Protein AF-A0A7C9RKJ3-F1 (afdb_monomer_lite)

Organism: NCBI:txid2712852

Radius of gyration: 19.79 Å; chains: 1; bounding box: 47×48×53 Å

InterPro domains:
  IPR002656 Acyltransferase 3 domain [PF01757] (6-193)

Foldseek 3Di:
DPPLLPLVVVLVVVLVVLLVVLVVDDPVCSLVSSLCVLVVLLVCCVVDPDPDPVSCSSNFPVSVLVSLVSVLVVCVVVVVADALVCLVVLLVVLVVLLVVLDDPCSPPSDCVCCVSPSSSVSSNVSSVSNNCVVCVPPPVVVLCVQLVVQLSVCLVVLLVVLVVVCVVVVVVPDPCSVVCSVVCSVVVSSVRSSVD

Sequence (196 aa):
MRSIAGWTLNFEMFFYAIFALSLLLSGRYRAILVFSVLTSLVMIGQVFSSSNPVMITYTSPLLLEFALGCLLGLIYQYQLLPRPSLGVTLCILGVVLLCVAGTDSAADLSFRRLLYWGAPSVLIVAGFVSLEPTARDNRLLSLLGAASYSIYLTHSLSLAALKSLVFALGLQNYQFVPSIFVVAGFVGSAVIGICA

Secondary structure (DSSP, 8-state):
---TTHHHHHHHHHHHHHHHHHTTS-GGGHHHHHHHHHHHHHHHHHHS----HHHHHHT-TTHHHHHHHHHHHHHHHTT-PPPHHHHHHHHHHHHHHHHHH-STTTT--SHHHIIIIIHHHHHHHHHHHHHHHHHTT-HHHHHHHHHHHHHHHHHHHHHHHHHHHHHHTTGGG-TTHHHHHHHHHHHHHHHHHHH-

pLDDT: mean 83.33, std 11.42, range [34.78, 95.88]

Structure (mmCIF, N/CA/C/O backbone):
data_AF-A0A7C9RKJ3-F1
#
_entry.id   AF-A0A7C9RKJ3-F1
#
loop_
_atom_site.group_PDB
_atom_site.id
_atom_site.type_symbol
_atom_site.label_atom_id
_atom_site.label_alt_id
_atom_site.label_comp_id
_atom_site.label_asym_id
_atom_site.label_entity_id
_atom_site.label_seq_id
_atom_site.pdbx_PDB_ins_code
_atom_site.Cartn_x
_atom_site.Cartn_y
_atom_site.Cartn_z
_atom_site.occupancy
_atom_site.B_iso_or_equiv
_atom_site.auth_seq_id
_atom_site.auth_comp_id
_atom_site.auth_asym_id
_atom_site.auth_atom_id
_atom_site.pdbx_PDB_model_num
ATOM 1 N N . MET A 1 1 ? 9.749 -13.695 -17.982 1.00 34.78 1 MET A N 1
ATOM 2 C CA . MET A 1 1 ? 9.830 -12.299 -17.498 1.00 34.78 1 MET A CA 1
ATOM 3 C C . MET A 1 1 ? 8.591 -12.015 -16.661 1.00 34.78 1 MET A C 1
ATOM 5 O O . MET A 1 1 ? 7.511 -11.930 -17.226 1.00 34.78 1 MET A O 1
ATOM 9 N N . ARG A 1 2 ? 8.709 -11.954 -15.328 1.00 40.84 2 ARG A N 1
ATOM 10 C CA . ARG A 1 2 ? 7.624 -11.434 -14.479 1.00 40.84 2 ARG A CA 1
ATOM 11 C C . ARG A 1 2 ? 7.582 -9.922 -14.714 1.00 40.84 2 ARG A C 1
ATOM 13 O O . ARG A 1 2 ? 8.567 -9.255 -14.412 1.00 40.84 2 ARG A O 1
ATOM 20 N N . SER A 1 3 ? 6.524 -9.386 -15.319 1.00 45.19 3 SER A N 1
ATOM 21 C CA . SER A 1 3 ? 6.344 -7.932 -15.356 1.00 45.19 3 SER A CA 1
ATOM 22 C C . SER A 1 3 ? 6.151 -7.463 -13.915 1.00 45.19 3 SER A C 1
ATOM 24 O O . SER A 1 3 ? 5.310 -8.001 -13.200 1.00 45.19 3 SER A O 1
ATOM 26 N N . ILE A 1 4 ? 6.962 -6.506 -13.464 1.00 52.00 4 ILE A N 1
ATOM 27 C CA . ILE A 1 4 ? 7.018 -6.063 -12.059 1.00 52.00 4 ILE A CA 1
ATOM 28 C C . ILE A 1 4 ? 5.642 -5.588 -11.553 1.00 52.00 4 ILE A C 1
ATOM 30 O O . ILE A 1 4 ? 5.346 -5.771 -10.380 1.00 52.00 4 ILE A O 1
ATOM 34 N N . ALA A 1 5 ? 4.782 -5.079 -12.443 1.00 52.59 5 ALA A N 1
ATOM 35 C CA . ALA A 1 5 ? 3.416 -4.655 -12.129 1.00 52.59 5 ALA A CA 1
ATOM 36 C C . ALA A 1 5 ? 2.353 -5.769 -12.245 1.00 52.59 5 ALA A C 1
ATOM 38 O O . ALA A 1 5 ? 1.356 -5.752 -11.530 1.00 52.59 5 ALA A O 1
ATOM 39 N N . GLY A 1 6 ? 2.539 -6.756 -13.132 1.00 61.12 6 GLY A N 1
ATOM 40 C CA . GLY A 1 6 ? 1.473 -7.714 -13.459 1.00 61.12 6 GLY A CA 1
ATOM 41 C C . GLY A 1 6 ? 1.172 -8.710 -12.341 1.00 61.12 6 GLY A C 1
ATOM 42 O O . GLY A 1 6 ? 0.046 -9.180 -12.210 1.00 61.12 6 GLY A O 1
ATOM 43 N N . TRP A 1 7 ? 2.169 -9.033 -11.516 1.00 61.81 7 TRP A N 1
ATOM 44 C CA . TRP A 1 7 ? 1.996 -10.020 -10.454 1.00 61.81 7 TRP A CA 1
ATOM 45 C C . TRP A 1 7 ? 1.302 -9.430 -9.215 1.00 61.81 7 TRP A C 1
ATOM 47 O O . TRP A 1 7 ? 0.412 -10.087 -8.688 1.00 61.81 7 TRP A O 1
ATOM 57 N N . THR A 1 8 ? 1.615 -8.194 -8.800 1.00 70.56 8 THR A N 1
ATOM 58 C CA . THR A 1 8 ? 0.898 -7.498 -7.709 1.00 70.56 8 THR A CA 1
ATOM 59 C C . THR A 1 8 ? -0.533 -7.139 -8.097 1.00 70.56 8 THR A C 1
ATOM 61 O O . THR A 1 8 ? -1.432 -7.268 -7.273 1.00 70.56 8 THR A O 1
ATOM 64 N N . LEU A 1 9 ? -0.769 -6.781 -9.364 1.00 79.75 9 LEU A N 1
ATOM 65 C CA . LEU A 1 9 ? -2.111 -6.479 -9.870 1.00 79.75 9 LEU A CA 1
ATOM 66 C C . LEU A 1 9 ? -3.065 -7.680 -9.739 1.00 79.75 9 LEU A C 1
ATOM 68 O O . LEU A 1 9 ? -4.237 -7.513 -9.419 1.00 79.75 9 LEU A O 1
ATOM 72 N N . ASN A 1 10 ? -2.571 -8.909 -9.927 1.00 86.88 10 ASN A N 1
ATOM 73 C CA . ASN A 1 10 ? -3.386 -10.111 -9.719 1.00 86.88 10 ASN A CA 1
ATOM 74 C C . ASN A 1 10 ? -3.841 -10.260 -8.260 1.00 86.88 10 ASN A C 1
ATOM 76 O O . ASN A 1 10 ? -4.973 -10.676 -8.014 1.00 86.88 10 ASN A O 1
ATOM 80 N N . PHE A 1 11 ? -2.977 -9.919 -7.299 1.00 87.62 11 PHE A N 1
ATOM 81 C CA . PHE A 1 11 ? -3.338 -9.914 -5.880 1.00 87.62 11 PHE A CA 1
ATOM 82 C C . PHE A 1 11 ? -4.384 -8.847 -5.569 1.00 87.62 11 PHE A C 1
ATOM 84 O O . PHE A 1 11 ? -5.338 -9.122 -4.846 1.00 87.62 11 PHE A O 1
ATOM 91 N N . GLU A 1 12 ? -4.231 -7.661 -6.151 1.00 87.75 12 GLU A N 1
ATOM 92 C CA . GLU A 1 12 ? -5.171 -6.553 -6.002 1.00 87.75 12 GLU A CA 1
ATOM 93 C C . GLU A 1 12 ? -6.560 -6.911 -6.557 1.00 87.75 12 GLU A C 1
ATOM 95 O O . GLU A 1 12 ? -7.560 -6.799 -5.848 1.00 87.75 12 GLU A O 1
ATOM 100 N N . MET A 1 13 ? -6.632 -7.460 -7.774 1.00 90.19 13 MET A N 1
ATOM 101 C CA . MET A 1 13 ? -7.892 -7.932 -8.361 1.00 90.19 13 MET A CA 1
ATOM 102 C C . MET A 1 13 ? -8.541 -9.050 -7.538 1.00 90.19 13 MET A C 1
ATOM 104 O O . MET A 1 13 ? -9.760 -9.077 -7.372 1.00 90.19 13 MET A O 1
ATOM 108 N N . PHE A 1 14 ? -7.741 -9.965 -6.990 1.00 92.38 14 PHE A N 1
ATOM 109 C CA . PHE A 1 14 ? -8.236 -11.030 -6.120 1.00 92.38 14 PHE A CA 1
ATOM 110 C C . PHE A 1 14 ? -8.793 -10.495 -4.800 1.00 92.38 14 PHE A C 1
ATOM 112 O O . PHE A 1 14 ? -9.892 -10.879 -4.393 1.00 92.38 14 PHE A O 1
ATOM 119 N N . PHE A 1 15 ? -8.078 -9.569 -4.161 1.00 92.94 15 PHE A N 1
ATOM 120 C CA . PHE A 1 15 ? -8.562 -8.853 -2.988 1.00 92.94 15 PHE A CA 1
ATOM 121 C C . PHE A 1 15 ? -9.898 -8.162 -3.280 1.00 92.94 15 PHE A C 1
ATOM 123 O O . PHE A 1 15 ? -10.858 -8.347 -2.530 1.00 92.94 15 PHE A O 1
ATOM 130 N N . TYR A 1 16 ? -9.993 -7.426 -4.391 1.00 92.00 16 TYR A N 1
ATOM 131 C CA . TYR A 1 16 ? -11.227 -6.748 -4.775 1.00 92.00 16 TYR A CA 1
ATOM 132 C C . TYR A 1 16 ? -12.367 -7.712 -5.076 1.00 92.00 16 TYR A C 1
ATOM 134 O O . TYR A 1 16 ? -13.500 -7.412 -4.714 1.00 92.00 16 TYR A O 1
ATOM 142 N N . ALA A 1 17 ? -12.101 -8.882 -5.657 1.00 94.06 17 ALA A N 1
ATOM 143 C CA . ALA A 1 17 ? -13.122 -9.907 -5.852 1.00 94.06 17 ALA A CA 1
ATOM 144 C C . ALA A 1 17 ? -13.689 -10.405 -4.510 1.00 94.06 17 ALA A C 1
ATOM 146 O O . ALA A 1 17 ? -14.907 -10.449 -4.332 1.00 94.06 17 ALA A O 1
ATOM 147 N N . ILE A 1 18 ? -12.826 -10.711 -3.533 1.00 93.94 18 ILE A N 1
ATOM 148 C CA . ILE A 1 18 ? -13.253 -11.114 -2.180 1.00 93.94 18 ILE A CA 1
ATOM 149 C C . ILE A 1 18 ? -14.022 -9.974 -1.500 1.00 93.94 18 ILE A C 1
ATOM 151 O O . ILE A 1 18 ? -15.088 -10.191 -0.917 1.00 93.94 18 ILE A O 1
ATOM 155 N N . PHE A 1 19 ? -13.506 -8.749 -1.587 1.00 92.88 19 PHE A N 1
ATOM 156 C CA . PHE A 1 19 ? -14.145 -7.577 -1.005 1.00 92.88 19 PHE A CA 1
ATOM 157 C C . PHE A 1 19 ? -15.517 -7.308 -1.638 1.00 92.88 19 PHE A C 1
ATOM 159 O O . PHE A 1 19 ? -16.481 -7.064 -0.914 1.00 92.88 19 PHE A O 1
ATOM 166 N N . ALA A 1 20 ? -15.646 -7.426 -2.960 1.00 92.81 20 ALA A N 1
ATOM 167 C CA . ALA A 1 20 ? -16.907 -7.270 -3.678 1.00 92.81 20 ALA A CA 1
ATOM 168 C C . ALA A 1 20 ? -17.941 -8.316 -3.245 1.00 92.81 20 ALA A C 1
ATOM 170 O O . ALA A 1 20 ? -19.086 -7.963 -2.970 1.00 92.81 20 ALA A O 1
ATOM 171 N N . LEU A 1 21 ? -17.539 -9.580 -3.085 1.00 93.06 21 LEU A N 1
ATOM 172 C CA . LEU A 1 21 ? -18.412 -10.621 -2.532 1.00 93.06 21 LEU A CA 1
ATOM 173 C C . LEU A 1 21 ? -18.867 -10.284 -1.106 1.00 93.06 21 LEU A C 1
ATOM 175 O O . LEU A 1 21 ? -20.024 -10.510 -0.754 1.00 93.06 21 LEU A O 1
ATOM 179 N N . SER A 1 22 ? -17.997 -9.672 -0.297 1.00 91.81 22 SER A N 1
ATOM 180 C CA . SER A 1 22 ? -18.362 -9.223 1.051 1.00 91.81 22 SER A CA 1
ATOM 181 C C . SER A 1 22 ? -19.430 -8.118 1.058 1.00 91.81 22 SER A C 1
ATOM 183 O O . SER A 1 22 ? -20.147 -7.974 2.049 1.00 91.81 22 SER A O 1
ATOM 185 N N . LEU A 1 23 ? -19.600 -7.360 -0.036 1.00 90.19 23 LEU A N 1
ATOM 186 C CA . LEU A 1 23 ? -20.625 -6.312 -0.129 1.00 90.19 23 LEU A CA 1
ATOM 187 C C . LEU A 1 23 ? -22.051 -6.871 -0.064 1.00 90.19 23 LEU A C 1
ATOM 189 O O . LEU A 1 23 ? -22.947 -6.158 0.394 1.00 90.19 23 LEU A O 1
ATOM 193 N N . LEU A 1 24 ? -22.244 -8.140 -0.438 1.00 91.44 24 LEU A N 1
ATOM 194 C CA . LEU A 1 24 ? -23.520 -8.857 -0.323 1.00 91.44 24 LEU A CA 1
ATOM 195 C C . LEU A 1 24 ? -23.940 -9.090 1.139 1.00 91.44 24 LEU A C 1
ATOM 197 O O . LEU A 1 24 ? -25.094 -9.406 1.415 1.00 91.44 24 LEU A O 1
ATOM 201 N N . LEU A 1 25 ? -23.009 -8.929 2.081 1.00 87.75 25 LEU A N 1
ATOM 202 C CA . LEU A 1 25 ? -23.218 -9.112 3.512 1.00 87.75 25 LEU A CA 1
ATOM 203 C C . LEU A 1 25 ? -23.329 -7.756 4.225 1.00 87.75 25 LEU A C 1
ATOM 205 O O . LEU A 1 25 ? -22.942 -6.698 3.710 1.00 87.75 25 LEU A O 1
ATOM 209 N N . SER A 1 26 ? -23.852 -7.781 5.453 1.00 82.62 26 SER A N 1
ATOM 210 C CA . SER A 1 26 ? -24.045 -6.577 6.267 1.00 82.62 26 SER A CA 1
ATOM 211 C C . SER A 1 26 ? -22.731 -5.818 6.494 1.00 82.62 26 SER A C 1
ATOM 213 O O . SER A 1 26 ? -21.725 -6.416 6.886 1.00 82.62 26 SER A O 1
ATOM 215 N N . GLY A 1 27 ? -22.769 -4.490 6.329 1.00 80.62 27 GLY A N 1
ATOM 216 C CA . GLY A 1 27 ? -21.597 -3.601 6.352 1.00 80.62 27 GLY A CA 1
ATOM 217 C C . GLY A 1 27 ? -20.663 -3.767 7.552 1.00 80.62 27 GLY A C 1
ATOM 218 O O . GLY A 1 27 ? -19.447 -3.728 7.390 1.00 80.62 27 GLY A O 1
ATOM 219 N N . ARG A 1 28 ? -21.224 -4.033 8.738 1.00 80.25 28 ARG A N 1
ATOM 220 C CA . ARG A 1 28 ? -20.490 -4.160 10.008 1.00 80.25 28 ARG A CA 1
ATOM 221 C C . ARG A 1 28 ? -19.442 -5.281 10.021 1.00 80.25 28 ARG A C 1
ATOM 223 O O . ARG A 1 28 ? -18.457 -5.162 10.736 1.00 80.25 28 ARG A O 1
ATOM 230 N N . TYR A 1 29 ? -19.644 -6.363 9.268 1.00 85.38 29 TYR A N 1
ATOM 231 C CA . TYR A 1 29 ? -18.742 -7.524 9.304 1.00 85.38 29 TYR A CA 1
ATOM 232 C C . TYR A 1 29 ? -17.826 -7.623 8.086 1.00 85.38 29 TYR A C 1
ATOM 234 O O . TYR A 1 29 ? -17.005 -8.531 8.030 1.00 85.38 29 TYR A O 1
ATOM 242 N N . ARG A 1 30 ? -17.934 -6.710 7.113 1.00 90.81 30 ARG A N 1
ATOM 243 C CA . ARG A 1 30 ? -17.227 -6.829 5.826 1.00 90.81 30 ARG A CA 1
ATOM 244 C C . ARG A 1 30 ? -15.716 -6.911 5.997 1.00 90.81 30 ARG A C 1
ATOM 246 O O . ARG A 1 30 ? -15.105 -7.874 5.551 1.00 90.81 30 ARG A O 1
ATOM 253 N N . ALA A 1 31 ? -15.127 -5.949 6.706 1.00 90.50 31 ALA A N 1
ATOM 254 C CA . ALA A 1 31 ? -13.683 -5.926 6.921 1.00 90.50 31 ALA A CA 1
ATOM 255 C C . ALA A 1 31 ? -13.194 -7.121 7.759 1.00 90.50 31 ALA A C 1
ATOM 257 O O . ALA A 1 31 ? -12.136 -7.665 7.460 1.00 90.50 31 ALA A O 1
ATOM 258 N N . ILE A 1 32 ? -13.986 -7.585 8.738 1.00 92.19 32 ILE A N 1
ATOM 259 C CA . ILE A 1 32 ? -13.669 -8.786 9.531 1.00 92.19 32 ILE A CA 1
ATOM 260 C C . ILE A 1 32 ? -13.663 -10.028 8.634 1.00 92.19 32 ILE A C 1
ATOM 262 O O . ILE A 1 32 ? -12.722 -10.809 8.678 1.00 92.19 32 ILE A O 1
ATOM 266 N N . LEU A 1 33 ? -14.679 -10.195 7.787 1.00 93.50 33 LEU A N 1
ATOM 267 C CA . LEU A 1 33 ? -14.784 -11.339 6.883 1.00 93.50 33 LEU A CA 1
ATOM 268 C C . LEU A 1 33 ? -13.633 -11.377 5.882 1.00 93.50 33 LEU A C 1
ATOM 270 O O . LEU A 1 33 ? -12.998 -12.417 5.730 1.00 93.50 33 LEU A O 1
ATOM 274 N N . VAL A 1 34 ? -13.334 -10.249 5.234 1.00 95.12 34 VAL A N 1
ATOM 275 C CA . VAL A 1 34 ? -12.223 -10.162 4.277 1.00 95.12 34 VAL A CA 1
ATOM 276 C C . VAL A 1 34 ? -10.898 -10.456 4.982 1.00 95.12 34 VAL A C 1
ATOM 278 O O . VAL A 1 34 ? -10.130 -11.287 4.505 1.00 95.12 34 VAL A O 1
ATOM 281 N N . PHE A 1 35 ? -10.665 -9.870 6.161 1.00 94.94 35 PHE A N 1
ATOM 282 C CA . PHE A 1 35 ? 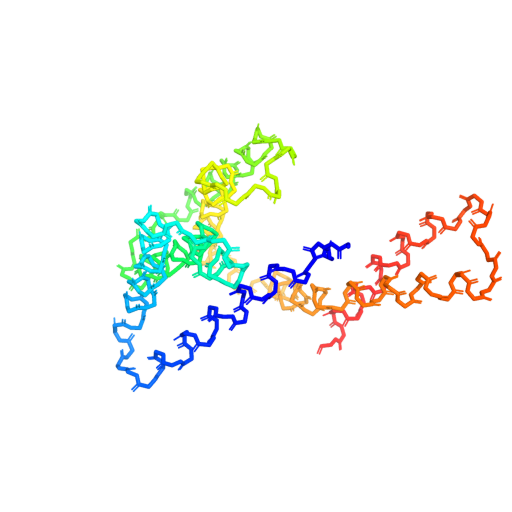-9.493 -10.162 6.988 1.00 94.94 35 PHE A CA 1
ATOM 283 C C . PHE A 1 35 ? -9.363 -11.658 7.309 1.00 94.94 35 PHE A C 1
ATOM 285 O O . PHE A 1 35 ? -8.294 -12.246 7.122 1.00 94.94 35 PHE A O 1
ATOM 292 N N . SER A 1 36 ? -10.449 -12.293 7.761 1.00 94.81 36 SER A N 1
ATOM 293 C CA . SER A 1 36 ? -10.472 -13.717 8.099 1.00 94.81 36 SER A CA 1
ATOM 294 C C . SER A 1 36 ? -10.215 -14.603 6.879 1.00 94.81 36 SER A C 1
ATOM 296 O O . SER A 1 36 ? -9.421 -15.539 6.968 1.00 94.81 36 SER A O 1
ATOM 298 N N . VAL A 1 37 ? -10.825 -14.302 5.729 1.00 95.75 37 VAL A N 1
ATOM 299 C CA . VAL A 1 37 ? -10.618 -15.057 4.482 1.00 95.75 37 VAL A CA 1
ATOM 300 C C . VAL A 1 37 ? -9.162 -14.962 4.029 1.00 95.75 37 VAL A C 1
ATOM 302 O O . VAL A 1 37 ? -8.524 -15.991 3.830 1.00 95.75 37 VAL A O 1
ATOM 305 N N . LEU A 1 38 ? -8.595 -13.759 3.941 1.00 95.88 38 LEU A N 1
ATOM 306 C CA . LEU A 1 38 ? -7.202 -13.581 3.518 1.00 95.88 38 LEU A CA 1
ATOM 307 C C . LEU A 1 38 ? -6.222 -14.278 4.468 1.00 95.88 38 LEU A C 1
ATOM 309 O O . LEU A 1 38 ? -5.332 -14.998 4.021 1.00 95.88 38 LEU A O 1
ATOM 313 N N . THR A 1 39 ? -6.415 -14.119 5.778 1.00 94.75 39 THR A N 1
ATOM 314 C CA . THR A 1 39 ? -5.544 -14.741 6.785 1.00 94.75 39 THR A CA 1
ATOM 315 C C . THR A 1 39 ? -5.648 -16.265 6.740 1.00 94.75 39 THR A C 1
ATOM 317 O O . THR A 1 39 ? -4.630 -16.953 6.778 1.00 94.75 39 THR A O 1
ATOM 320 N N . SER A 1 40 ? -6.859 -16.814 6.603 1.00 95.38 40 SER A N 1
ATOM 321 C CA . SER A 1 40 ? -7.060 -18.266 6.505 1.00 95.38 40 SER A CA 1
ATOM 322 C C . SER A 1 40 ? -6.412 -18.868 5.258 1.00 95.38 40 SER A C 1
ATOM 324 O O . SER A 1 40 ? -5.768 -19.907 5.375 1.00 95.38 40 SER A O 1
ATOM 326 N N . LEU A 1 41 ? -6.483 -18.203 4.100 1.00 94.25 41 LEU A N 1
ATOM 327 C CA . LEU A 1 41 ? -5.790 -18.644 2.883 1.00 94.25 41 LEU A CA 1
ATOM 328 C C . LEU A 1 41 ? -4.275 -18.740 3.092 1.00 94.25 41 LEU A C 1
ATOM 330 O O . LEU A 1 41 ? -3.656 -19.725 2.692 1.00 94.25 41 LEU A O 1
ATOM 334 N N . VAL A 1 42 ? -3.678 -17.757 3.769 1.00 93.44 42 VAL A N 1
ATOM 335 C CA . VAL A 1 42 ? -2.242 -17.777 4.081 1.00 93.44 42 VAL A CA 1
ATOM 336 C C . VAL A 1 42 ? -1.900 -18.917 5.035 1.00 93.44 42 VAL A C 1
ATOM 338 O O . VAL A 1 42 ? -0.935 -19.640 4.792 1.00 93.44 42 VAL A O 1
ATOM 341 N N . MET A 1 43 ? -2.707 -19.132 6.078 1.00 93.19 43 MET A N 1
ATOM 342 C CA . MET A 1 43 ? -2.506 -20.241 7.018 1.00 93.19 43 MET A CA 1
ATOM 343 C C . MET A 1 43 ? -2.626 -21.607 6.333 1.00 93.19 43 MET A C 1
ATOM 345 O O . MET A 1 43 ? -1.814 -22.491 6.596 1.00 93.19 43 MET A O 1
ATOM 349 N N . ILE A 1 44 ? -3.579 -21.771 5.410 1.00 93.00 44 ILE A N 1
ATOM 350 C CA . ILE A 1 44 ? -3.712 -22.982 4.587 1.00 93.00 44 ILE A CA 1
ATOM 351 C C . ILE A 1 44 ? -2.428 -23.216 3.783 1.00 93.00 44 ILE A C 1
ATOM 353 O O . ILE A 1 44 ? -1.915 -24.331 3.791 1.00 93.00 44 ILE A O 1
ATOM 357 N N . GLY A 1 45 ? -1.855 -22.179 3.168 1.00 89.75 45 GLY A N 1
ATOM 358 C CA . GLY A 1 45 ? -0.588 -22.294 2.435 1.00 89.75 45 GLY A CA 1
ATOM 359 C C . GLY A 1 45 ? 0.628 -22.654 3.291 1.00 89.75 45 GLY A C 1
ATOM 360 O O . GLY A 1 45 ? 1.605 -23.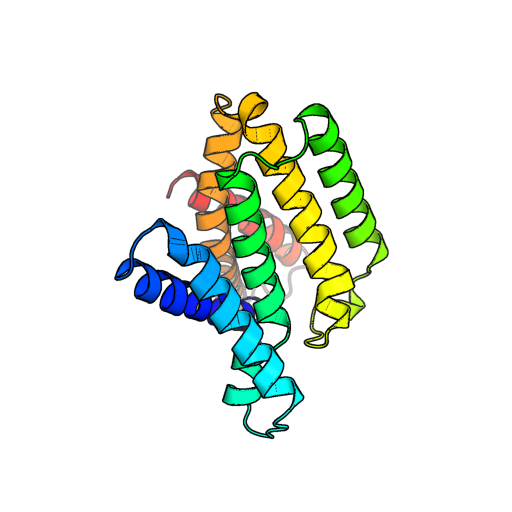171 2.758 1.00 89.75 45 GLY A O 1
ATOM 361 N N . GLN A 1 46 ? 0.589 -22.398 4.603 1.00 87.38 46 GLN A N 1
ATOM 362 C CA . GLN A 1 46 ? 1.650 -22.825 5.525 1.00 87.38 46 GLN A CA 1
ATOM 363 C C . GLN A 1 46 ? 1.543 -24.301 5.903 1.00 87.38 46 GLN A C 1
ATOM 365 O O . GLN A 1 46 ? 2.560 -24.956 6.114 1.00 87.38 46 GLN A O 1
ATOM 370 N N . VAL A 1 47 ? 0.319 -24.823 6.003 1.00 89.44 47 VAL A N 1
ATOM 371 C CA . VAL A 1 47 ? 0.070 -26.223 6.373 1.00 89.44 47 VAL A CA 1
ATOM 372 C C . VAL A 1 47 ? 0.181 -27.141 5.156 1.00 89.44 47 VAL A C 1
ATOM 374 O O . VAL A 1 47 ? 0.725 -28.239 5.253 1.00 89.44 47 VAL A O 1
ATOM 377 N N . PHE A 1 48 ? -0.309 -26.690 4.002 1.00 85.56 48 PHE A N 1
ATOM 378 C CA . PHE A 1 48 ? -0.332 -27.456 2.763 1.00 85.56 48 PHE A CA 1
ATOM 379 C C . PHE A 1 48 ? 0.716 -26.919 1.793 1.00 85.56 48 PHE A C 1
ATOM 381 O O . PHE A 1 48 ? 0.483 -25.951 1.068 1.00 85.56 48 PHE A O 1
ATOM 388 N N . SER A 1 49 ? 1.875 -27.576 1.749 1.00 78.44 49 SER A N 1
ATOM 389 C CA . SER A 1 49 ? 2.870 -27.303 0.718 1.00 78.44 49 SER A CA 1
ATOM 390 C C . SER A 1 49 ? 2.385 -27.857 -0.624 1.00 78.44 49 SER A C 1
ATOM 392 O O . SER A 1 49 ? 2.057 -29.034 -0.769 1.00 78.44 49 SER A O 1
ATOM 394 N N . SER A 1 50 ? 2.318 -26.988 -1.629 1.00 81.75 50 SER A N 1
ATOM 395 C CA . SER A 1 50 ? 1.909 -27.342 -2.985 1.00 81.75 50 SER A CA 1
ATOM 396 C C . SER A 1 50 ? 2.933 -26.831 -3.981 1.00 81.75 50 SER A C 1
ATOM 398 O O . SER A 1 50 ? 3.444 -25.722 -3.847 1.00 81.75 50 SER A O 1
ATOM 400 N N . SER A 1 51 ? 3.222 -27.634 -5.001 1.00 84.69 51 SER A N 1
ATOM 401 C CA . SER A 1 51 ? 4.050 -27.227 -6.139 1.00 84.69 51 SER A CA 1
ATOM 402 C C . SER A 1 51 ? 3.255 -26.450 -7.194 1.00 84.69 51 SER A C 1
ATOM 404 O O . SER A 1 51 ? 3.842 -25.937 -8.146 1.00 84.69 51 SER A O 1
ATOM 406 N N . ASN A 1 52 ? 1.926 -26.346 -7.046 1.00 87.06 52 ASN A N 1
ATOM 407 C CA . ASN A 1 52 ? 1.074 -25.648 -7.999 1.00 87.06 52 ASN A CA 1
ATOM 408 C C . ASN A 1 52 ? 1.266 -24.118 -7.884 1.00 87.06 52 ASN A C 1
ATOM 410 O O . ASN A 1 52 ? 0.950 -23.549 -6.833 1.00 87.06 52 ASN A O 1
ATOM 414 N N . PRO A 1 53 ? 1.693 -23.423 -8.959 1.00 83.44 53 PRO A N 1
ATOM 415 C CA . PRO A 1 53 ? 1.921 -21.976 -8.940 1.00 83.44 53 PRO A CA 1
ATOM 416 C C . PRO A 1 53 ? 0.699 -21.145 -8.530 1.00 83.44 53 PRO A C 1
ATOM 418 O O . PRO A 1 53 ? 0.849 -20.104 -7.890 1.00 83.44 53 PRO A O 1
ATOM 421 N N . VAL A 1 54 ? -0.510 -21.598 -8.878 1.00 86.00 54 VAL A N 1
ATOM 422 C CA . VAL A 1 54 ? -1.769 -20.918 -8.534 1.00 86.00 54 VAL A CA 1
ATOM 423 C C . VAL A 1 54 ? -1.977 -20.938 -7.025 1.00 86.00 54 VAL A C 1
ATOM 425 O O . VAL A 1 54 ? -2.254 -19.903 -6.425 1.00 86.00 54 VAL A O 1
ATOM 428 N N . MET A 1 55 ? -1.775 -22.102 -6.404 1.00 85.62 55 MET A N 1
ATOM 429 C CA . MET A 1 55 ? -1.923 -22.262 -4.961 1.00 85.62 55 MET A CA 1
ATOM 430 C C . MET A 1 55 ? -0.874 -21.428 -4.219 1.00 85.62 55 MET A C 1
ATOM 432 O O . MET A 1 55 ? -1.245 -20.635 -3.367 1.00 85.62 55 MET A O 1
ATOM 436 N N . ILE A 1 56 ? 0.398 -21.490 -4.638 1.00 85.50 56 ILE A N 1
ATOM 437 C CA . ILE A 1 56 ? 1.486 -20.666 -4.077 1.00 85.50 56 ILE A CA 1
ATOM 438 C C . ILE A 1 56 ? 1.150 -19.167 -4.131 1.00 85.50 56 ILE A C 1
ATOM 440 O O . ILE A 1 56 ? 1.433 -18.430 -3.187 1.00 85.50 56 ILE A O 1
ATOM 444 N N . THR A 1 57 ? 0.549 -18.707 -5.232 1.00 86.19 57 THR A N 1
ATOM 445 C CA . THR A 1 57 ? 0.184 -17.295 -5.401 1.00 86.19 57 THR A CA 1
ATOM 446 C C . THR A 1 57 ? -0.938 -16.911 -4.439 1.00 86.19 57 THR A C 1
ATOM 448 O O . THR A 1 57 ? -0.757 -16.012 -3.627 1.00 86.19 57 THR A O 1
ATOM 451 N N . TYR A 1 58 ? -2.070 -17.617 -4.454 1.00 89.50 58 TYR A N 1
ATOM 452 C CA . TYR A 1 58 ? -3.253 -17.253 -3.659 1.00 89.50 58 TYR A CA 1
ATOM 453 C C . TYR A 1 58 ? -3.198 -17.662 -2.181 1.00 89.50 58 TYR A C 1
ATOM 455 O O . TYR A 1 58 ? -4.141 -17.401 -1.440 1.00 89.50 58 TYR A O 1
ATOM 463 N N . THR A 1 59 ? -2.098 -18.257 -1.729 1.00 91.25 59 THR A N 1
ATOM 464 C CA . THR A 1 59 ? -1.800 -18.462 -0.305 1.00 91.25 59 THR A CA 1
ATOM 465 C C . THR A 1 59 ? -0.541 -17.713 0.136 1.00 91.25 59 THR A C 1
ATOM 467 O O . THR A 1 59 ? 0.035 -18.012 1.183 1.00 91.25 59 THR A O 1
ATOM 470 N N . SER A 1 60 ? -0.069 -16.758 -0.671 1.00 89.38 60 SER A N 1
ATOM 471 C CA . SER A 1 60 ? 1.140 -15.996 -0.374 1.00 89.38 60 SER A CA 1
ATOM 472 C C . SER A 1 60 ? 0.954 -15.083 0.849 1.00 89.38 60 SER A C 1
ATOM 474 O O . SER A 1 60 ? -0.066 -14.393 0.934 1.00 89.38 60 SER A O 1
ATOM 476 N N . PRO A 1 61 ? 1.966 -14.970 1.736 1.00 89.75 61 PRO A N 1
ATOM 477 C CA . PRO A 1 61 ? 2.020 -13.984 2.819 1.00 89.75 61 PRO A CA 1
ATOM 478 C C . PRO A 1 61 ? 1.743 -12.533 2.406 1.00 89.75 61 PRO A C 1
ATOM 480 O O . PRO A 1 61 ? 1.360 -11.736 3.256 1.00 89.75 61 PRO A O 1
ATOM 483 N N . LEU A 1 62 ? 1.872 -12.187 1.121 1.00 89.38 62 L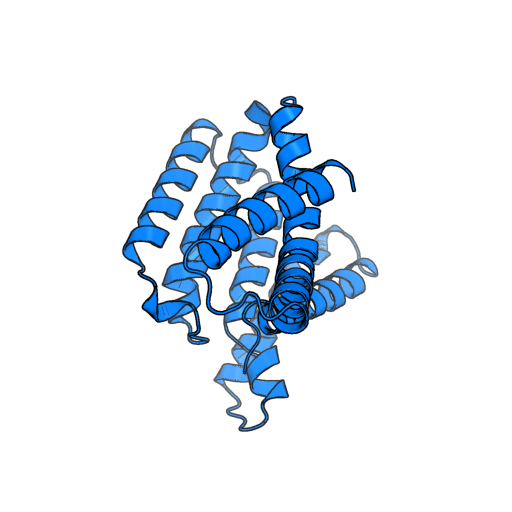EU A N 1
ATOM 484 C CA . LEU A 1 62 ? 1.499 -10.871 0.595 1.00 89.38 62 LEU A CA 1
ATOM 485 C C . LEU A 1 62 ? 0.020 -10.534 0.865 1.00 89.38 62 LEU A C 1
ATOM 487 O O . LEU A 1 62 ? -0.309 -9.384 1.139 1.00 89.38 62 LEU A O 1
ATOM 491 N N . LEU A 1 63 ? -0.873 -11.531 0.897 1.00 92.56 63 LEU A N 1
ATOM 492 C CA . LEU A 1 63 ? -2.281 -11.330 1.265 1.00 92.56 63 LEU A CA 1
ATOM 493 C C . LEU A 1 63 ? -2.458 -10.752 2.680 1.00 92.56 63 LEU A C 1
ATOM 495 O O . LEU A 1 63 ? -3.467 -10.099 2.949 1.00 92.56 63 LEU A O 1
ATOM 499 N N . LEU A 1 64 ? -1.484 -10.947 3.577 1.00 93.06 64 LEU A N 1
ATOM 500 C CA . LEU A 1 64 ? -1.519 -10.354 4.913 1.00 93.06 64 LEU A CA 1
ATOM 501 C C . LEU A 1 64 ? -1.335 -8.835 4.881 1.00 93.06 64 LEU A C 1
ATOM 503 O O . LEU A 1 64 ? -1.857 -8.167 5.764 1.00 93.06 64 LEU A O 1
ATOM 507 N N . GLU A 1 65 ? -0.667 -8.267 3.874 1.00 92.94 65 GLU A N 1
ATOM 508 C CA . GLU A 1 65 ? -0.568 -6.808 3.718 1.00 92.94 65 GLU A CA 1
ATOM 509 C C . GLU A 1 65 ? -1.962 -6.199 3.480 1.00 92.94 65 GLU A C 1
ATOM 511 O O . GLU A 1 65 ? -2.349 -5.233 4.139 1.00 92.94 65 GLU A O 1
ATOM 516 N N . PHE A 1 66 ? -2.775 -6.837 2.629 1.00 93.69 66 PHE A N 1
ATOM 517 C CA . PHE A 1 66 ? -4.178 -6.462 2.422 1.00 93.69 66 PHE A CA 1
ATOM 518 C C . PHE A 1 66 ? -5.025 -6.679 3.681 1.00 93.69 66 PHE A C 1
ATOM 520 O O . PHE A 1 66 ? -5.847 -5.829 4.030 1.00 93.69 66 PHE A O 1
ATOM 527 N N . ALA A 1 67 ? -4.803 -7.785 4.399 1.00 94.94 67 ALA A N 1
ATOM 528 C CA . ALA A 1 67 ? -5.480 -8.044 5.666 1.00 94.94 67 ALA A CA 1
ATOM 529 C C . ALA A 1 67 ? -5.161 -6.948 6.702 1.00 94.94 67 ALA A C 1
ATOM 531 O O . ALA A 1 67 ? -6.070 -6.415 7.336 1.00 94.94 67 ALA A O 1
ATOM 532 N N . LEU A 1 68 ? -3.899 -6.528 6.829 1.00 94.81 68 LEU A N 1
ATOM 533 C CA . LEU A 1 68 ? -3.516 -5.412 7.698 1.00 94.81 68 LEU A CA 1
ATOM 534 C C . LEU A 1 68 ? -4.194 -4.097 7.281 1.00 94.81 68 LEU A C 1
ATOM 536 O O . LEU A 1 68 ? -4.607 -3.330 8.150 1.00 94.81 68 LEU A O 1
ATOM 540 N N . GLY A 1 69 ? -4.395 -3.865 5.982 1.00 94.12 69 GLY A N 1
ATOM 541 C CA . GLY A 1 69 ? -5.217 -2.758 5.482 1.00 94.12 69 GLY A CA 1
ATOM 542 C C . GLY A 1 69 ? -6.674 -2.828 5.962 1.00 94.12 69 GLY A C 1
ATOM 543 O O . GLY A 1 69 ? -7.215 -1.833 6.448 1.00 94.12 69 GLY A O 1
ATOM 544 N N . CYS A 1 70 ? -7.307 -4.006 5.914 1.00 94.19 70 CYS A N 1
ATOM 545 C CA . CYS A 1 70 ? -8.651 -4.208 6.473 1.00 94.19 70 CYS A CA 1
ATOM 546 C C . CYS A 1 70 ? -8.694 -3.971 7.988 1.00 94.19 70 CYS A C 1
ATOM 548 O O . CYS A 1 70 ? -9.635 -3.348 8.484 1.00 94.19 70 CYS A O 1
ATOM 550 N N . LEU A 1 71 ? -7.678 -4.438 8.719 1.00 94.19 71 LEU A N 1
ATOM 551 C CA . LEU A 1 71 ? -7.546 -4.203 10.156 1.00 94.19 71 LEU A CA 1
ATOM 552 C C . LEU A 1 71 ? -7.438 -2.704 10.460 1.00 94.19 71 LEU A C 1
ATOM 554 O O . LEU A 1 71 ? -8.123 -2.211 11.352 1.00 94.19 71 LEU A O 1
ATOM 558 N N . LEU A 1 72 ? -6.638 -1.966 9.691 1.00 94.38 72 LEU A N 1
ATOM 559 C CA . LEU A 1 72 ? -6.521 -0.517 9.830 1.00 94.38 72 LEU A CA 1
ATOM 560 C C . LEU A 1 72 ? -7.855 0.193 9.550 1.00 94.38 72 LEU A C 1
ATOM 562 O O . LEU A 1 72 ? -8.222 1.114 10.277 1.00 94.38 72 LEU A O 1
ATOM 566 N N . GLY A 1 73 ? -8.620 -0.276 8.561 1.00 92.06 73 GLY A N 1
ATOM 567 C CA . GLY A 1 73 ? -9.976 0.211 8.292 1.00 92.06 73 GLY A CA 1
ATOM 568 C C . GLY A 1 73 ? -10.942 -0.009 9.463 1.00 92.06 73 GLY A C 1
ATOM 569 O O . GLY A 1 73 ? -11.735 0.877 9.780 1.00 92.06 73 GLY A O 1
ATOM 570 N N . LEU A 1 74 ? -10.844 -1.147 10.160 1.00 91.81 74 LEU A N 1
ATOM 571 C CA . LEU A 1 74 ? -11.601 -1.388 11.395 1.00 91.81 74 LEU A CA 1
ATOM 572 C C . LEU A 1 74 ? -11.175 -0.421 12.506 1.00 91.81 74 LEU A C 1
ATOM 574 O O . LEU A 1 74 ? -12.029 0.199 13.134 1.00 91.81 74 LEU A O 1
ATOM 578 N N . ILE A 1 75 ? -9.867 -0.245 12.722 1.00 93.44 75 ILE A N 1
ATOM 579 C CA . ILE A 1 75 ? -9.324 0.700 13.715 1.00 93.44 75 ILE A CA 1
ATOM 580 C C . ILE A 1 75 ? -9.840 2.122 13.445 1.00 93.44 75 ILE A C 1
ATOM 582 O O . ILE A 1 75 ? -10.261 2.806 14.379 1.00 93.44 75 ILE A O 1
ATOM 586 N N . TYR A 1 76 ? -9.871 2.545 12.177 1.00 91.62 76 TYR A N 1
ATOM 587 C CA . TYR A 1 76 ? -10.452 3.823 11.762 1.00 91.62 76 TYR A CA 1
ATOM 588 C C . TYR A 1 76 ? -11.944 3.919 12.094 1.00 91.62 76 TYR A C 1
ATOM 590 O O . TYR A 1 76 ? -12.376 4.893 12.707 1.00 91.62 76 TYR A O 1
ATOM 598 N N . GLN A 1 77 ? -12.732 2.896 11.749 1.00 90.00 77 GLN A N 1
ATOM 599 C CA . GLN A 1 77 ? -14.177 2.878 11.994 1.00 90.00 77 GLN A CA 1
ATOM 600 C C . GLN A 1 77 ? -14.525 2.997 13.485 1.00 90.00 77 GLN A C 1
ATOM 602 O O . GLN A 1 77 ? -15.500 3.660 13.839 1.00 90.00 77 GLN A O 1
ATOM 607 N N . TYR A 1 78 ? -13.724 2.382 14.356 1.00 90.56 78 TYR A N 1
ATOM 608 C CA . TYR A 1 78 ? -13.881 2.474 15.809 1.00 90.56 78 TYR A CA 1
ATOM 609 C C . TYR A 1 78 ? -13.245 3.732 16.423 1.00 90.56 78 TYR A C 1
ATOM 611 O O . TYR A 1 78 ? -13.245 3.865 17.643 1.00 90.56 78 TYR A O 1
ATOM 619 N N . GLN A 1 79 ? -12.718 4.654 15.607 1.00 89.19 79 GLN A N 1
ATOM 620 C CA . GLN A 1 79 ? -12.027 5.874 16.049 1.00 89.19 79 GLN A CA 1
ATOM 621 C C . GLN A 1 79 ? -10.849 5.595 16.998 1.00 89.19 79 GLN A C 1
ATOM 623 O O . GLN A 1 79 ? -10.529 6.391 17.877 1.00 89.19 79 GLN A O 1
ATOM 628 N N . LEU A 1 80 ? -10.183 4.455 16.807 1.00 91.81 80 LEU A N 1
ATOM 629 C CA . LEU A 1 80 ? -9.046 4.007 17.614 1.00 91.81 80 LEU A CA 1
ATOM 630 C C . LEU A 1 80 ? -7.699 4.438 17.020 1.00 91.81 80 LEU A C 1
ATOM 632 O O . LEU A 1 80 ? -6.650 3.961 17.455 1.00 91.81 80 LEU A O 1
ATOM 636 N N . LEU A 1 81 ? -7.709 5.309 16.007 1.00 91.00 81 LEU A N 1
ATOM 637 C CA . LEU A 1 81 ? -6.474 5.808 15.422 1.00 91.00 81 LEU A CA 1
ATOM 638 C C . LEU A 1 81 ? -5.720 6.750 16.371 1.00 91.00 81 LEU A C 1
ATOM 640 O O . LEU A 1 81 ? -6.328 7.447 17.190 1.00 91.00 81 LEU A O 1
ATOM 644 N N . PRO A 1 82 ? -4.384 6.810 16.240 1.00 88.62 82 PRO A N 1
ATOM 645 C CA . PRO A 1 82 ? -3.558 7.775 16.947 1.00 88.62 82 PRO A CA 1
ATOM 646 C C . PRO A 1 82 ? -3.989 9.221 16.682 1.00 88.62 82 PRO A C 1
ATOM 648 O O . PRO A 1 82 ? -4.577 9.556 15.655 1.00 88.62 82 PRO A O 1
ATOM 651 N N . ARG A 1 83 ? -3.641 10.112 17.616 1.00 89.81 83 ARG A N 1
ATOM 652 C CA . ARG A 1 83 ? -3.878 11.552 17.449 1.00 89.81 83 ARG A CA 1
ATOM 653 C C . ARG A 1 83 ? -3.162 12.072 16.192 1.00 89.81 83 ARG A C 1
ATOM 655 O O . ARG A 1 83 ? -2.047 11.617 15.925 1.00 89.81 83 ARG A O 1
ATOM 662 N N . PRO A 1 84 ? -3.700 13.100 15.506 1.00 88.38 84 PRO A N 1
ATOM 663 C CA . PRO A 1 84 ? -3.064 13.678 14.318 1.00 88.38 84 PRO A CA 1
ATOM 664 C C . PRO A 1 84 ? -1.607 14.107 14.541 1.00 88.38 84 PRO A C 1
ATOM 666 O O . PRO A 1 84 ? -0.778 13.973 13.647 1.00 88.38 84 PRO A O 1
ATOM 669 N N . SER A 1 85 ? -1.259 14.546 15.757 1.00 88.12 85 SER A N 1
ATOM 670 C CA . SER A 1 85 ? 0.115 14.910 16.127 1.00 88.12 85 SER A CA 1
ATOM 671 C C . SER A 1 85 ? 1.123 13.764 15.989 1.00 88.12 85 SER A C 1
ATOM 673 O O . SER A 1 85 ? 2.289 14.015 15.700 1.00 88.12 85 SER A O 1
ATOM 675 N N . LEU A 1 86 ? 0.687 12.514 16.164 1.00 93.12 86 LEU A N 1
ATOM 676 C CA . LEU A 1 86 ? 1.522 11.328 15.977 1.00 93.12 86 LEU A CA 1
ATOM 677 C C . LEU A 1 86 ? 1.555 10.861 14.519 1.00 93.12 86 LEU A C 1
ATOM 679 O O . LEU A 1 86 ? 2.433 10.083 14.160 1.00 93.12 86 LEU A O 1
ATOM 683 N N . GLY A 1 87 ? 0.646 11.339 13.665 1.00 92.69 87 GLY A N 1
ATOM 684 C CA . GLY A 1 87 ? 0.552 10.894 12.276 1.00 92.69 87 GLY A CA 1
ATOM 685 C C . GLY A 1 87 ? 1.829 11.167 11.478 1.00 92.69 87 GLY A C 1
ATOM 686 O O . GLY A 1 87 ? 2.322 10.280 10.786 1.00 92.69 87 GLY A O 1
ATOM 687 N N . VAL A 1 88 ? 2.441 12.345 11.661 1.00 93.62 88 VAL A N 1
ATOM 688 C CA . VAL A 1 88 ? 3.737 12.676 11.035 1.00 93.62 88 VAL A CA 1
ATOM 689 C C . VAL A 1 88 ? 4.839 11.740 11.531 1.00 93.62 88 VAL A C 1
ATOM 691 O O . VAL A 1 88 ? 5.633 11.250 10.731 1.00 93.62 88 VAL A O 1
ATOM 694 N N . THR A 1 89 ? 4.871 11.444 12.833 1.00 95.00 89 THR A N 1
ATOM 695 C CA . THR A 1 89 ? 5.844 10.513 13.418 1.00 95.00 89 THR A CA 1
ATOM 696 C C . THR A 1 89 ? 5.701 9.111 12.833 1.00 95.00 89 THR A C 1
ATOM 698 O O . THR A 1 89 ? 6.711 8.496 12.505 1.00 95.00 89 THR A O 1
ATOM 701 N N . LEU A 1 90 ? 4.471 8.620 12.648 1.00 95.56 90 LEU A N 1
ATOM 702 C CA . LEU A 1 90 ? 4.208 7.319 12.026 1.00 95.56 90 LEU A CA 1
ATOM 703 C C . LEU A 1 90 ? 4.670 7.283 10.566 1.00 95.56 90 LEU A C 1
ATOM 705 O O . LEU A 1 90 ? 5.330 6.324 10.168 1.00 95.56 90 LEU A O 1
ATOM 709 N N . CYS A 1 91 ? 4.397 8.341 9.795 1.00 94.56 91 CYS A N 1
ATOM 710 C CA . CYS A 1 91 ? 4.880 8.458 8.420 1.00 94.56 91 CYS A CA 1
ATOM 711 C C . CYS A 1 91 ? 6.411 8.447 8.355 1.00 94.56 91 CYS A C 1
ATOM 713 O O . CYS A 1 91 ? 6.982 7.666 7.597 1.00 94.56 91 CYS A O 1
ATOM 715 N N . ILE A 1 92 ? 7.083 9.271 9.167 1.00 95.12 92 ILE A N 1
ATOM 716 C CA . ILE A 1 92 ? 8.552 9.333 9.207 1.00 95.12 92 ILE A CA 1
ATOM 717 C C . ILE A 1 92 ? 9.127 7.975 9.603 1.00 95.12 92 ILE A C 1
ATOM 719 O O . ILE A 1 92 ? 10.032 7.481 8.937 1.00 95.12 92 ILE A O 1
ATOM 723 N N . LEU A 1 93 ? 8.587 7.350 10.650 1.00 95.75 93 LEU A N 1
ATOM 724 C CA . LEU A 1 93 ? 9.048 6.046 11.114 1.00 95.75 93 LEU A CA 1
ATOM 725 C C . LEU A 1 93 ? 8.894 4.978 10.027 1.00 95.75 93 LEU A C 1
ATOM 727 O O . LEU A 1 93 ? 9.832 4.228 9.777 1.00 95.75 93 LEU A O 1
ATOM 731 N N . GLY A 1 94 ? 7.745 4.928 9.353 1.00 93.75 94 GLY A N 1
ATOM 732 C CA . GLY A 1 94 ? 7.524 3.988 8.260 1.00 93.75 94 GLY A CA 1
ATOM 733 C C . GLY A 1 94 ? 8.478 4.221 7.084 1.00 93.75 94 GLY A C 1
ATOM 734 O O . GLY A 1 94 ? 9.061 3.266 6.579 1.00 93.75 94 GLY A O 1
ATOM 735 N N . VAL A 1 95 ? 8.733 5.475 6.697 1.00 93.38 95 VAL A N 1
ATOM 736 C CA . VAL A 1 95 ? 9.718 5.797 5.647 1.00 93.38 95 VAL A CA 1
ATOM 737 C C . VAL A 1 95 ? 11.128 5.374 6.061 1.00 93.38 95 VAL A C 1
ATOM 739 O O . VAL A 1 95 ? 11.830 4.745 5.275 1.00 93.38 95 VAL A O 1
ATOM 742 N N . VAL A 1 96 ? 11.536 5.657 7.300 1.00 93.00 96 VAL A N 1
ATOM 743 C CA . VAL A 1 96 ? 12.844 5.236 7.826 1.00 93.00 96 VAL A CA 1
ATOM 744 C C . VAL A 1 96 ? 12.975 3.714 7.793 1.00 93.00 96 VAL A C 1
ATOM 746 O O . VAL A 1 96 ? 13.992 3.204 7.329 1.00 93.00 96 VAL A O 1
ATOM 749 N N . LEU A 1 97 ? 11.947 2.979 8.222 1.00 91.25 97 LEU A N 1
ATOM 750 C CA . LEU A 1 97 ? 11.956 1.517 8.188 1.00 91.25 97 LEU A CA 1
ATOM 751 C C . LEU A 1 97 ? 12.040 0.966 6.758 1.00 91.25 97 LEU A C 1
ATOM 753 O O . LEU A 1 97 ? 12.782 0.013 6.538 1.00 91.25 97 LEU A O 1
ATOM 757 N N . LEU A 1 98 ? 11.357 1.582 5.784 1.00 89.12 98 LEU A N 1
ATOM 758 C CA . LE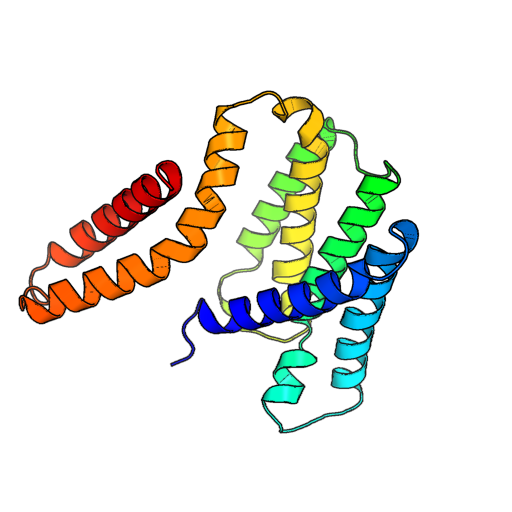U A 1 98 ? 11.495 1.215 4.367 1.00 89.12 98 LEU A CA 1
ATOM 759 C C . LEU A 1 98 ? 12.915 1.460 3.846 1.00 89.12 98 LEU A C 1
ATOM 761 O O . LEU A 1 98 ? 13.467 0.610 3.153 1.00 89.12 98 LEU A O 1
ATOM 765 N N . CYS A 1 99 ? 13.530 2.591 4.197 1.00 87.19 99 CYS A N 1
ATOM 766 C CA . CYS A 1 99 ? 14.903 2.894 3.795 1.00 87.19 99 CYS A CA 1
ATOM 767 C C . CYS A 1 99 ? 15.910 1.894 4.385 1.00 87.19 99 CYS A C 1
ATOM 769 O O . CYS A 1 99 ? 16.862 1.510 3.710 1.00 87.19 99 CYS A O 1
ATOM 771 N N . VAL A 1 100 ? 15.695 1.456 5.630 1.00 86.12 100 VAL A N 1
ATOM 772 C CA . VAL A 1 100 ? 16.558 0.478 6.315 1.00 86.12 100 VAL A CA 1
ATOM 773 C C . VAL A 1 100 ? 16.347 -0.945 5.788 1.00 86.12 100 VAL A C 1
ATOM 775 O O . VAL A 1 100 ? 17.295 -1.726 5.760 1.00 86.12 100 VAL A O 1
ATOM 778 N N . ALA A 1 101 ? 15.135 -1.292 5.348 1.00 81.75 101 ALA A N 1
ATOM 779 C CA . ALA A 1 101 ? 14.803 -2.622 4.835 1.00 81.75 101 ALA A CA 1
ATOM 780 C C . ALA A 1 101 ? 15.589 -3.029 3.569 1.00 81.75 101 ALA A C 1
ATOM 782 O O . ALA A 1 101 ? 15.748 -4.223 3.309 1.00 81.75 101 ALA A O 1
ATOM 783 N N . GLY A 1 102 ? 16.101 -2.059 2.801 1.00 68.50 102 GLY A N 1
ATOM 784 C CA . GLY A 1 102 ? 16.881 -2.296 1.582 1.00 68.50 102 GLY A CA 1
ATOM 785 C C . GLY A 1 102 ? 16.066 -2.854 0.402 1.00 68.50 102 GLY A C 1
ATOM 786 O O . GLY A 1 102 ? 14.877 -3.155 0.506 1.00 68.50 102 GLY A O 1
ATOM 787 N N . THR A 1 103 ? 16.706 -2.987 -0.765 1.00 65.56 103 THR A N 1
ATOM 788 C CA . THR A 1 103 ? 16.043 -3.387 -2.027 1.00 65.56 103 THR A CA 1
ATOM 789 C C . THR A 1 103 ? 15.944 -4.897 -2.244 1.00 65.56 103 THR A C 1
ATOM 791 O O . THR A 1 103 ? 15.138 -5.344 -3.061 1.00 65.56 103 THR A O 1
ATOM 794 N N . ASP A 1 104 ? 16.716 -5.697 -1.507 1.00 59.19 104 ASP A N 1
ATOM 795 C CA . ASP A 1 104 ? 16.885 -7.133 -1.783 1.00 59.19 104 ASP A CA 1
ATOM 796 C C . ASP A 1 104 ? 15.642 -7.984 -1.465 1.00 59.19 104 ASP A C 1
ATOM 798 O O . ASP A 1 104 ? 15.524 -9.119 -1.923 1.00 59.19 104 ASP A O 1
ATOM 802 N N . SER A 1 105 ? 14.667 -7.427 -0.739 1.00 57.69 105 SER A N 1
ATOM 803 C CA . SER A 1 105 ? 13.470 -8.151 -0.280 1.00 57.69 105 SER A CA 1
ATOM 804 C C . SER A 1 105 ? 12.206 -7.895 -1.119 1.00 57.69 105 SER A C 1
ATOM 806 O O . SER A 1 105 ? 11.152 -8.454 -0.821 1.00 57.69 105 SER A O 1
ATOM 808 N N . ALA A 1 106 ? 12.264 -7.065 -2.168 1.00 59.69 106 ALA A N 1
ATOM 809 C CA . ALA A 1 106 ? 11.063 -6.619 -2.894 1.00 59.69 106 ALA A CA 1
ATOM 810 C C . ALA A 1 106 ? 10.334 -7.739 -3.669 1.00 59.69 106 ALA A C 1
ATOM 812 O O . ALA A 1 106 ? 9.123 -7.654 -3.891 1.00 59.69 106 ALA A O 1
ATOM 813 N N . ALA A 1 107 ? 11.051 -8.794 -4.070 1.00 60.47 107 ALA A N 1
ATOM 814 C CA . ALA A 1 107 ? 10.499 -9.957 -4.775 1.00 60.47 107 ALA A CA 1
ATOM 815 C C . ALA A 1 107 ? 10.312 -11.191 -3.872 1.00 60.47 107 ALA A C 1
ATOM 817 O O . ALA A 1 107 ? 9.872 -12.237 -4.355 1.00 60.47 107 ALA A O 1
ATOM 818 N N . ASP A 1 108 ? 10.651 -11.083 -2.585 1.00 70.44 108 ASP A N 1
ATOM 819 C CA . ASP A 1 108 ? 10.467 -12.165 -1.627 1.00 70.44 108 ASP A CA 1
ATOM 820 C C . ASP A 1 108 ? 8.976 -12.299 -1.282 1.00 70.44 108 ASP A C 1
ATOM 822 O O . ASP A 1 108 ? 8.294 -11.305 -1.027 1.00 70.44 108 ASP A O 1
ATOM 826 N N . LEU A 1 109 ? 8.467 -13.532 -1.314 1.00 67.31 109 LEU A N 1
ATOM 827 C CA . LEU A 1 109 ? 7.103 -13.894 -0.913 1.00 67.31 109 LEU A CA 1
ATOM 828 C C . LEU A 1 109 ? 7.081 -14.522 0.489 1.00 67.31 109 LEU A C 1
ATOM 830 O O . LEU A 1 109 ? 6.057 -15.057 0.902 1.00 67.31 109 LEU A O 1
ATOM 834 N N . SER A 1 110 ? 8.198 -14.502 1.216 1.00 78.31 110 SER A N 1
ATOM 835 C CA . SER A 1 110 ? 8.277 -14.989 2.589 1.00 78.31 110 SER A CA 1
ATOM 836 C C . SER A 1 110 ? 7.637 -14.019 3.591 1.00 78.31 110 SER A C 1
ATOM 838 O O . SER A 1 110 ? 7.385 -12.849 3.302 1.00 78.31 110 SER A O 1
ATOM 840 N N . PHE A 1 111 ? 7.441 -14.475 4.831 1.00 81.62 111 PHE A N 1
ATOM 841 C CA . PHE A 1 111 ? 6.993 -13.614 5.934 1.00 81.62 111 PHE A CA 1
ATOM 842 C C . PHE A 1 111 ? 7.940 -12.451 6.246 1.00 81.62 111 PHE A C 1
ATOM 844 O O . PHE A 1 111 ? 7.513 -11.472 6.854 1.00 81.62 111 PHE A O 1
ATOM 851 N N . ARG A 1 112 ? 9.208 -12.510 5.814 1.00 81.75 112 ARG A N 1
ATOM 852 C CA . ARG A 1 112 ? 10.140 -11.385 5.970 1.00 81.75 112 ARG A CA 1
ATOM 853 C C . ARG A 1 112 ? 9.628 -10.153 5.235 1.00 81.75 112 ARG A C 1
ATOM 855 O O . ARG A 1 112 ? 9.746 -9.046 5.750 1.00 81.75 112 ARG A O 1
ATOM 862 N N . ARG A 1 113 ? 8.973 -10.348 4.089 1.00 83.38 113 ARG A N 1
ATOM 863 C CA . ARG A 1 113 ? 8.321 -9.279 3.331 1.00 83.38 113 ARG A CA 1
ATOM 864 C C . ARG A 1 113 ? 7.307 -8.514 4.181 1.00 83.38 113 ARG A C 1
ATOM 866 O O . ARG A 1 113 ? 7.310 -7.288 4.166 1.00 83.38 113 ARG A O 1
ATOM 873 N N . LEU A 1 114 ? 6.496 -9.216 4.975 1.00 85.88 114 LEU A N 1
ATOM 874 C CA . LEU A 1 114 ? 5.507 -8.579 5.846 1.00 85.88 114 LEU A CA 1
ATOM 875 C C . LEU A 1 114 ? 6.172 -7.646 6.865 1.00 85.88 114 LEU A C 1
ATOM 877 O O . LEU A 1 114 ? 5.651 -6.572 7.138 1.00 85.88 114 LEU A O 1
ATOM 881 N N . LEU A 1 115 ? 7.336 -8.022 7.399 1.00 86.50 115 LEU A N 1
ATOM 882 C CA . LEU A 1 115 ? 8.071 -7.197 8.358 1.00 86.50 115 LEU A CA 1
ATOM 883 C C . LEU A 1 115 ? 8.762 -6.000 7.690 1.00 86.50 115 LEU A C 1
ATOM 885 O O . LEU A 1 115 ? 8.735 -4.900 8.231 1.00 86.50 115 LEU A O 1
ATOM 889 N N . TYR A 1 116 ? 9.375 -6.213 6.527 1.00 87.12 116 TYR A N 1
ATOM 890 C CA . TYR A 1 116 ? 10.186 -5.202 5.845 1.00 87.12 116 TYR A CA 1
ATOM 891 C C . TYR A 1 116 ? 9.381 -4.237 4.966 1.00 87.12 116 TYR A C 1
ATOM 893 O O . TYR A 1 116 ? 9.815 -3.111 4.756 1.00 87.12 116 TYR A O 1
ATOM 901 N N . TRP A 1 117 ? 8.215 -4.652 4.468 1.00 86.62 117 TRP A N 1
ATOM 902 C CA . TRP A 1 117 ? 7.368 -3.864 3.563 1.00 86.62 117 TRP A CA 1
ATOM 903 C C . TRP A 1 117 ? 5.958 -3.662 4.120 1.00 86.62 117 TRP A C 1
ATOM 905 O O . TRP A 1 117 ? 5.437 -2.546 4.104 1.00 86.62 117 TRP A O 1
ATOM 915 N N . GLY A 1 118 ? 5.359 -4.715 4.681 1.00 88.81 118 GLY A N 1
ATOM 916 C CA . GLY A 1 118 ? 4.009 -4.659 5.248 1.00 88.81 118 GLY A CA 1
ATOM 917 C C . GLY A 1 118 ? 3.907 -3.753 6.478 1.00 88.81 118 GLY A C 1
ATOM 918 O O . GLY A 1 118 ? 3.107 -2.825 6.502 1.00 88.81 118 GLY A O 1
ATOM 919 N N . ALA A 1 119 ? 4.741 -3.960 7.497 1.00 91.12 119 ALA A N 1
ATOM 920 C CA . ALA A 1 119 ? 4.693 -3.144 8.709 1.00 91.12 119 ALA A CA 1
ATOM 921 C C . ALA A 1 119 ? 4.997 -1.655 8.433 1.00 91.12 119 ALA A C 1
ATOM 923 O O . ALA A 1 119 ? 4.226 -0.806 8.888 1.00 91.12 119 ALA A O 1
ATOM 924 N N . PRO A 1 120 ? 6.031 -1.296 7.643 1.00 93.12 120 PRO A N 1
ATOM 925 C CA . PRO A 1 120 ? 6.291 0.101 7.314 1.00 93.12 120 PRO A CA 1
ATOM 926 C C . PRO A 1 120 ? 5.177 0.748 6.487 1.00 93.12 120 PRO A C 1
ATOM 928 O O . PRO A 1 120 ? 4.815 1.892 6.757 1.00 93.12 120 PRO A O 1
ATOM 931 N N . SER A 1 121 ? 4.587 0.029 5.525 1.00 92.44 121 SER A N 1
ATOM 932 C CA . SER A 1 121 ? 3.463 0.559 4.742 1.00 92.44 121 SER A CA 1
ATOM 933 C C . SER A 1 121 ? 2.230 0.807 5.612 1.00 92.44 121 SER A C 1
ATOM 935 O O . SER A 1 121 ? 1.628 1.874 5.510 1.00 92.44 121 SER A O 1
ATOM 937 N N . VAL A 1 122 ? 1.905 -0.095 6.543 1.00 95.19 122 VAL A N 1
ATOM 938 C CA . VAL A 1 122 ? 0.806 0.103 7.504 1.00 95.19 122 VAL A CA 1
ATOM 939 C C . VAL A 1 122 ? 1.042 1.331 8.378 1.00 95.19 122 VAL A C 1
ATOM 941 O O . VAL A 1 122 ? 0.106 2.095 8.594 1.00 95.19 122 VAL A O 1
ATOM 944 N N . LEU A 1 123 ? 2.273 1.567 8.845 1.00 95.50 123 LEU A N 1
ATOM 945 C CA . LEU A 1 123 ? 2.607 2.771 9.616 1.00 95.50 123 LEU A CA 1
ATOM 946 C C . LEU A 1 123 ? 2.401 4.050 8.801 1.00 95.50 123 LEU A C 1
ATOM 948 O O . LEU A 1 123 ? 1.818 5.008 9.306 1.00 95.50 123 LEU A O 1
ATOM 952 N N . ILE A 1 124 ? 2.834 4.057 7.538 1.00 95.38 124 ILE A N 1
ATOM 953 C CA . ILE A 1 124 ? 2.657 5.203 6.639 1.00 95.38 124 ILE A CA 1
ATOM 954 C C . ILE A 1 124 ? 1.170 5.472 6.403 1.00 95.38 124 ILE A C 1
ATOM 956 O O . ILE A 1 124 ? 0.717 6.604 6.574 1.00 95.38 124 ILE A O 1
ATOM 960 N N . VAL A 1 125 ? 0.390 4.443 6.061 1.00 94.81 125 VAL A N 1
ATOM 961 C CA . VAL A 1 125 ? -1.053 4.591 5.826 1.00 94.81 125 VAL A CA 1
ATOM 962 C C . VAL A 1 125 ? -1.757 5.034 7.108 1.00 94.81 125 VAL A C 1
ATOM 964 O O . VAL A 1 125 ? -2.539 5.978 7.071 1.00 94.81 125 VAL A O 1
ATOM 967 N N . ALA A 1 126 ? -1.437 4.440 8.260 1.00 95.56 126 ALA A N 1
ATOM 968 C CA . ALA A 1 126 ? -1.992 4.855 9.547 1.00 95.56 126 ALA A CA 1
ATOM 969 C C . ALA A 1 126 ? -1.663 6.321 9.865 1.00 95.56 126 ALA A C 1
ATOM 971 O O . ALA A 1 126 ? -2.523 7.048 10.364 1.00 95.56 126 ALA A O 1
ATOM 972 N N . GLY A 1 127 ? -0.447 6.771 9.544 1.00 95.00 127 GLY A N 1
ATOM 973 C CA . GLY A 1 127 ? -0.027 8.159 9.694 1.00 95.00 127 GLY A CA 1
ATOM 974 C C . GLY A 1 127 ? -0.834 9.117 8.820 1.00 95.00 127 GLY A C 1
ATOM 975 O O . GLY A 1 127 ? -1.374 10.096 9.335 1.00 95.00 127 GLY A O 1
ATOM 976 N N . PHE A 1 128 ? -0.998 8.807 7.531 1.00 92.75 128 PHE A N 1
ATOM 977 C CA . PHE A 1 128 ? -1.808 9.615 6.614 1.00 92.75 128 PHE A CA 1
ATOM 978 C C . PHE A 1 128 ? -3.284 9.656 7.006 1.00 92.75 128 PHE A C 1
ATOM 980 O O . PHE A 1 128 ? -3.865 10.738 7.027 1.00 92.75 128 PHE A O 1
ATOM 987 N N . VAL A 1 129 ? -3.880 8.520 7.380 1.00 92.94 129 VAL A N 1
ATOM 988 C CA . VAL A 1 129 ? -5.282 8.486 7.824 1.00 92.94 129 VAL A CA 1
ATOM 989 C C . VAL A 1 129 ? -5.457 9.266 9.135 1.00 92.94 129 VAL A C 1
ATOM 991 O O . VAL A 1 129 ? -6.434 9.990 9.296 1.00 92.94 129 VAL A O 1
ATOM 994 N N . SER A 1 130 ? -4.482 9.223 10.049 1.00 93.38 130 SER A N 1
ATOM 995 C CA . SER A 1 130 ? -4.515 10.040 11.277 1.00 93.38 130 SER A CA 1
ATOM 996 C C . SER A 1 130 ? -4.405 11.547 10.995 1.00 93.38 130 SER A C 1
ATOM 998 O O . SER A 1 130 ? -4.902 12.359 11.774 1.00 93.38 130 SER A O 1
ATOM 1000 N N . LEU A 1 131 ? -3.751 11.937 9.895 1.00 91.94 131 LEU A N 1
ATOM 1001 C CA . LEU A 1 131 ? -3.606 13.328 9.446 1.00 91.94 131 LEU A CA 1
ATOM 1002 C C . LEU A 1 131 ? -4.765 13.815 8.567 1.00 91.94 131 LEU A C 1
ATOM 1004 O O . LEU A 1 131 ? -4.845 15.016 8.299 1.00 91.94 131 LEU A O 1
ATOM 1008 N N . GLU A 1 132 ? -5.662 12.920 8.144 1.00 89.75 132 GLU A N 1
ATOM 1009 C CA . GLU A 1 132 ? -6.805 13.235 7.283 1.00 89.75 132 GLU A CA 1
ATOM 1010 C C . GLU A 1 132 ? -7.598 14.460 7.774 1.00 89.75 132 GLU A C 1
ATOM 1012 O O . GLU A 1 132 ? -7.812 15.360 6.960 1.00 89.75 132 GLU A O 1
ATOM 1017 N N . PRO A 1 133 ? -7.958 14.603 9.070 1.00 86.81 133 PRO A N 1
ATOM 1018 C CA . PRO A 1 133 ? -8.747 15.748 9.532 1.00 86.81 133 PRO A CA 1
ATOM 1019 C C . PRO A 1 133 ? -8.082 17.108 9.282 1.00 86.81 133 PRO A C 1
ATOM 1021 O O . PRO A 1 133 ? -8.775 18.107 9.123 1.00 86.81 133 PRO A O 1
ATOM 1024 N N . THR A 1 134 ? -6.750 17.154 9.232 1.00 86.38 134 THR A N 1
ATOM 1025 C CA . THR A 1 134 ? -5.969 18.381 9.014 1.00 86.38 134 THR A CA 1
ATOM 1026 C C . THR A 1 134 ? -5.762 18.678 7.526 1.00 86.38 134 THR A C 1
ATOM 1028 O O . THR A 1 134 ? -5.537 19.823 7.145 1.00 86.38 134 THR A O 1
ATOM 1031 N N . ALA A 1 135 ? -5.801 17.648 6.679 1.00 83.00 135 ALA A N 1
ATOM 1032 C CA . ALA A 1 135 ? -5.502 17.737 5.250 1.00 83.00 135 ALA A CA 1
ATOM 1033 C C . ALA A 1 135 ? -6.746 17.647 4.348 1.00 83.00 135 ALA A C 1
ATOM 1035 O O . ALA A 1 135 ? -6.628 17.863 3.142 1.00 83.00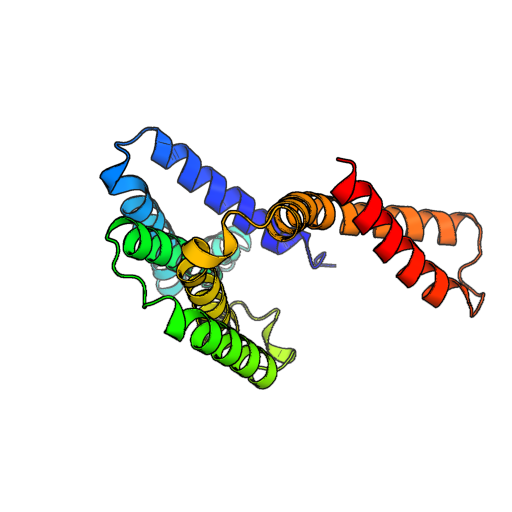 135 ALA A O 1
ATOM 1036 N N . ARG A 1 136 ? -7.923 17.354 4.919 1.00 81.00 136 ARG A N 1
ATOM 1037 C CA . ARG A 1 136 ? -9.173 17.066 4.198 1.00 81.00 136 ARG A CA 1
ATOM 1038 C C . ARG A 1 136 ? -9.574 18.145 3.193 1.00 81.00 136 ARG A C 1
ATOM 1040 O O . ARG A 1 136 ? -10.005 17.817 2.094 1.00 81.00 136 ARG A O 1
ATOM 1047 N N . ASP A 1 137 ? -9.393 19.414 3.547 1.00 85.00 137 ASP A N 1
ATOM 1048 C CA . ASP A 1 137 ? -9.815 20.544 2.708 1.00 85.00 137 ASP A CA 1
ATOM 1049 C C . ASP A 1 137 ? -8.757 20.969 1.674 1.00 85.00 137 ASP A C 1
ATOM 1051 O O . ASP A 1 137 ? -8.979 21.874 0.861 1.00 85.00 137 ASP A O 1
ATOM 1055 N N . ASN A 1 138 ? -7.590 20.319 1.659 1.00 87.06 138 ASN A N 1
ATOM 1056 C CA . ASN A 1 138 ? -6.534 20.642 0.713 1.00 87.06 138 ASN A CA 1
ATOM 1057 C C . ASN A 1 138 ? -6.831 20.026 -0.664 1.00 87.06 138 ASN A C 1
ATOM 1059 O O . ASN A 1 138 ? -6.582 18.846 -0.934 1.00 87.06 138 ASN A O 1
ATOM 1063 N N . ARG A 1 139 ? -7.326 20.876 -1.569 1.00 85.44 139 ARG A N 1
ATOM 1064 C CA . ARG A 1 139 ? -7.650 20.509 -2.956 1.00 85.44 139 ARG A CA 1
ATOM 1065 C C . ARG A 1 139 ? -6.455 19.947 -3.723 1.00 85.44 139 ARG A C 1
ATOM 1067 O O . ARG A 1 139 ? -6.646 19.057 -4.544 1.00 85.44 139 ARG A O 1
ATOM 1074 N N . LEU A 1 140 ? -5.239 20.428 -3.451 1.00 87.00 140 LEU A N 1
ATOM 1075 C CA . LEU A 1 140 ? -4.038 19.945 -4.131 1.00 87.00 140 LEU A CA 1
ATOM 1076 C C . LEU A 1 140 ? -3.725 18.499 -3.733 1.00 87.00 140 LEU A C 1
ATOM 1078 O O . LEU A 1 140 ? -3.484 17.671 -4.604 1.00 87.00 140 LEU A O 1
ATOM 1082 N N . LEU A 1 141 ? -3.780 18.182 -2.434 1.00 84.31 141 LEU A N 1
ATOM 1083 C CA . LEU A 1 141 ? -3.562 16.816 -1.942 1.00 84.31 141 LEU A CA 1
ATOM 1084 C C . LEU A 1 141 ? -4.622 15.849 -2.481 1.00 84.31 141 LEU A C 1
ATOM 1086 O O . LEU A 1 141 ? -4.284 14.746 -2.905 1.00 84.31 141 LEU A O 1
ATOM 1090 N N . SER A 1 142 ? -5.881 16.286 -2.535 1.00 83.25 142 SER A N 1
ATOM 1091 C CA . SER A 1 142 ? -6.975 15.488 -3.103 1.00 83.25 142 SER A CA 1
ATOM 1092 C C . SER A 1 142 ? -6.780 15.223 -4.601 1.00 83.25 142 SER A C 1
ATOM 1094 O O . SER A 1 142 ? -6.960 14.094 -5.053 1.00 83.25 142 SER A O 1
ATOM 1096 N N . LEU A 1 143 ? -6.362 16.238 -5.369 1.00 85.06 143 LEU A N 1
ATOM 1097 C CA . LEU A 1 143 ? -6.099 16.114 -6.805 1.00 85.06 143 LEU A CA 1
ATOM 1098 C C . LEU A 1 143 ? -4.895 15.210 -7.095 1.00 85.06 143 LEU A C 1
ATOM 1100 O O . LEU A 1 143 ? -4.979 14.345 -7.962 1.00 85.06 143 LEU A O 1
ATOM 1104 N N . LEU A 1 144 ? -3.801 15.358 -6.343 1.00 84.69 144 LEU A N 1
ATOM 1105 C CA . LEU A 1 144 ? -2.632 14.479 -6.460 1.00 84.69 144 LEU A CA 1
ATOM 1106 C C . LEU A 1 144 ? -2.980 13.026 -6.110 1.00 84.69 144 LEU A C 1
ATOM 1108 O O . LEU A 1 144 ? -2.525 12.108 -6.790 1.00 84.69 144 LEU A O 1
ATOM 1112 N N . GLY A 1 145 ? -3.814 12.816 -5.087 1.00 82.50 145 GLY A N 1
ATOM 1113 C CA . GLY A 1 145 ? -4.324 11.497 -4.719 1.00 82.50 145 GLY A CA 1
ATOM 1114 C C . GLY A 1 145 ? -5.161 10.865 -5.832 1.00 82.50 145 GLY A C 1
ATOM 1115 O O . GLY A 1 145 ? -4.881 9.736 -6.229 1.00 82.50 145 GLY A O 1
ATOM 1116 N N . ALA A 1 146 ? -6.130 11.598 -6.387 1.00 82.62 146 ALA A N 1
ATOM 1117 C CA . ALA A 1 146 ? -6.960 11.120 -7.496 1.00 82.62 146 ALA A CA 1
ATOM 1118 C C . ALA A 1 146 ? -6.119 10.781 -8.741 1.00 82.62 146 ALA A C 1
ATOM 1120 O O . ALA A 1 146 ? -6.273 9.705 -9.317 1.00 82.62 146 ALA A O 1
ATOM 1121 N N . ALA A 1 147 ? -5.164 11.648 -9.091 1.00 83.25 147 ALA A N 1
ATOM 1122 C CA . ALA A 1 147 ? -4.269 11.424 -10.221 1.00 83.25 147 ALA A CA 1
ATOM 1123 C C . ALA A 1 147 ? -3.358 10.204 -10.015 1.00 83.25 147 ALA A C 1
ATOM 1125 O O . ALA A 1 147 ? -3.055 9.496 -10.973 1.00 83.25 147 ALA A O 1
ATOM 1126 N N . SER A 1 148 ? -2.933 9.919 -8.778 1.00 80.94 148 SER A N 1
ATOM 1127 C CA . SER A 1 148 ? -1.974 8.843 -8.490 1.00 80.94 148 SER A CA 1
ATOM 1128 C C . SER A 1 148 ? -2.431 7.466 -8.987 1.00 80.94 148 SER A C 1
ATOM 1130 O O . SER A 1 148 ? -1.611 6.707 -9.506 1.00 80.94 148 SER A O 1
ATOM 1132 N N . TYR A 1 149 ? -3.732 7.168 -8.916 1.00 76.81 149 TYR A N 1
ATOM 1133 C CA . TYR A 1 149 ? -4.293 5.907 -9.404 1.00 76.81 149 TYR A CA 1
ATOM 1134 C C . TYR A 1 149 ? -4.258 5.820 -10.936 1.00 76.81 149 TYR A C 1
ATOM 1136 O O . TYR A 1 149 ? -3.786 4.830 -11.501 1.00 76.81 149 TYR A O 1
ATOM 1144 N N . SER A 1 150 ? -4.670 6.891 -11.620 1.00 79.56 150 SER A N 1
ATOM 1145 C CA . SER A 1 150 ? -4.597 6.991 -13.081 1.00 79.56 150 SER A CA 1
ATOM 1146 C C . SER A 1 150 ? -3.151 6.905 -13.582 1.00 79.56 150 SER A C 1
ATOM 1148 O O . SER A 1 150 ? -2.871 6.184 -14.543 1.00 79.56 150 SER A O 1
ATOM 1150 N N . ILE A 1 151 ? -2.200 7.557 -12.900 1.00 79.88 151 ILE A N 1
ATOM 1151 C CA . ILE A 1 151 ? -0.758 7.440 -13.183 1.00 79.88 151 ILE A CA 1
ATOM 1152 C C . ILE A 1 151 ? -0.301 5.988 -12.990 1.00 79.88 151 ILE A C 1
ATOM 1154 O O . ILE A 1 151 ? 0.371 5.430 -13.859 1.00 79.88 151 ILE A O 1
ATOM 1158 N N . TYR A 1 152 ? -0.679 5.339 -11.886 1.00 78.12 152 TYR A N 1
ATOM 1159 C CA . TYR A 1 152 ? -0.297 3.955 -11.597 1.00 78.12 152 TYR A CA 1
ATOM 1160 C C . TYR A 1 152 ? -0.755 2.975 -12.688 1.00 78.12 152 TYR A C 1
ATOM 1162 O O . TYR A 1 152 ? 0.035 2.143 -13.130 1.00 78.12 152 TYR A O 1
ATOM 1170 N N . LEU A 1 153 ? -1.975 3.107 -13.207 1.00 75.19 153 LEU A N 1
ATOM 1171 C CA . LEU A 1 153 ? -2.450 2.244 -14.292 1.00 75.19 153 LEU A CA 1
ATOM 1172 C C . LEU A 1 153 ? -1.791 2.565 -15.640 1.00 75.19 153 LEU A C 1
ATOM 1174 O O . LEU A 1 153 ? -1.414 1.663 -16.392 1.00 75.19 153 LEU A O 1
ATOM 1178 N N . THR A 1 154 ? -1.636 3.849 -15.962 1.00 76.62 154 THR A N 1
ATOM 1179 C CA . THR A 1 154 ? -1.227 4.276 -17.307 1.00 76.62 154 THR A CA 1
ATOM 1180 C C . THR A 1 154 ? 0.282 4.311 -17.507 1.00 76.62 154 THR A C 1
ATOM 1182 O O . THR A 1 154 ? 0.729 4.100 -18.636 1.00 76.62 154 THR A O 1
ATOM 1185 N N . HIS A 1 155 ? 1.097 4.528 -16.468 1.00 76.50 155 HIS A N 1
ATOM 1186 C CA . HIS A 1 155 ? 2.546 4.706 -16.635 1.00 76.50 155 HIS A CA 1
ATOM 1187 C C . HIS A 1 155 ? 3.210 3.467 -17.249 1.00 76.50 155 HIS A C 1
ATOM 1189 O O . HIS A 1 155 ? 4.010 3.598 -18.170 1.00 76.50 155 HIS A O 1
ATOM 1195 N N . SER A 1 156 ? 2.854 2.258 -16.800 1.00 75.62 156 SER A N 1
ATOM 1196 C CA . SER A 1 156 ? 3.449 1.015 -17.307 1.00 75.62 156 SER A CA 1
ATOM 1197 C C . SER A 1 156 ? 3.119 0.790 -18.787 1.00 75.62 156 SER A C 1
ATOM 1199 O O . SER A 1 156 ? 3.995 0.408 -19.565 1.00 75.62 156 SER A O 1
ATOM 1201 N N . LEU A 1 157 ? 1.881 1.088 -19.196 1.00 77.81 157 LEU A N 1
ATOM 1202 C CA . LEU A 1 157 ? 1.454 1.015 -20.595 1.00 77.81 157 LEU A CA 1
ATOM 1203 C C . LEU A 1 157 ? 2.120 2.104 -21.445 1.00 77.81 157 LEU A C 1
ATOM 1205 O O . LEU A 1 157 ? 2.612 1.820 -22.535 1.00 77.81 157 LEU A O 1
ATOM 1209 N N . SER A 1 158 ? 2.187 3.329 -20.924 1.00 75.38 158 SER A N 1
ATOM 1210 C CA . SER A 1 158 ? 2.800 4.481 -21.591 1.00 75.38 158 SER A CA 1
ATOM 1211 C C . SER A 1 158 ? 4.289 4.246 -21.837 1.00 75.38 158 SER A C 1
ATOM 1213 O O . SER A 1 158 ? 4.771 4.453 -22.947 1.00 75.38 158 SER A O 1
ATOM 1215 N N . LEU A 1 159 ? 5.012 3.729 -20.838 1.00 77.19 159 LEU A N 1
ATOM 1216 C CA . LEU A 1 159 ? 6.421 3.355 -20.966 1.00 77.19 159 LEU A CA 1
ATOM 1217 C C . LEU A 1 159 ? 6.613 2.197 -21.954 1.00 77.19 159 LEU A C 1
ATOM 1219 O O . LEU A 1 159 ? 7.560 2.219 -22.740 1.00 77.19 159 LEU A O 1
ATOM 1223 N N . ALA A 1 160 ? 5.722 1.202 -21.961 1.00 79.12 160 ALA A N 1
ATOM 1224 C CA . ALA A 1 160 ? 5.776 0.112 -22.934 1.00 79.12 160 ALA A CA 1
ATOM 1225 C C . ALA A 1 160 ? 5.560 0.614 -24.373 1.00 79.12 160 ALA A C 1
ATOM 1227 O O . ALA A 1 160 ? 6.331 0.258 -25.264 1.00 79.12 160 ALA A O 1
ATOM 1228 N N . ALA A 1 161 ? 4.569 1.481 -24.596 1.00 79.75 161 ALA A N 1
ATOM 1229 C CA . ALA A 1 161 ? 4.287 2.082 -25.898 1.00 79.75 161 ALA A CA 1
ATOM 1230 C C . ALA A 1 161 ? 5.439 2.976 -26.379 1.00 79.75 161 ALA A C 1
ATOM 1232 O O . ALA A 1 161 ? 5.899 2.838 -27.514 1.00 79.75 161 ALA A O 1
ATOM 1233 N N . LEU A 1 162 ? 5.963 3.833 -25.496 1.00 78.56 162 LEU A N 1
ATOM 1234 C CA . LEU A 1 162 ? 7.124 4.678 -25.771 1.00 78.56 162 LEU A CA 1
ATOM 1235 C C . LEU A 1 162 ? 8.343 3.824 -26.145 1.00 78.56 162 LEU A C 1
ATOM 1237 O O . LEU A 1 162 ? 9.067 4.150 -27.084 1.00 78.56 162 LEU A O 1
ATOM 1241 N N . LYS A 1 163 ? 8.550 2.694 -25.453 1.00 79.69 163 LYS A N 1
ATOM 1242 C CA . LYS A 1 163 ? 9.655 1.773 -25.745 1.00 79.69 163 LYS A CA 1
ATOM 1243 C C . LYS A 1 163 ? 9.484 1.170 -27.133 1.00 79.69 163 LYS A C 1
ATOM 1245 O O . LYS A 1 163 ? 10.423 1.213 -27.922 1.00 79.69 163 LYS A O 1
ATOM 1250 N N . SER A 1 164 ? 8.297 0.664 -27.458 1.00 82.00 164 SER A N 1
ATOM 1251 C CA . SER A 1 164 ? 8.005 0.129 -28.792 1.00 82.00 164 SER A CA 1
ATOM 1252 C C . SER A 1 164 ? 8.222 1.167 -29.897 1.00 82.00 164 SER A C 1
ATOM 1254 O O . SER A 1 164 ? 8.778 0.826 -30.937 1.00 82.00 164 SER A O 1
ATOM 1256 N N . LEU A 1 165 ? 7.868 2.436 -29.662 1.00 82.94 165 LEU A N 1
ATOM 1257 C CA . LEU A 1 165 ? 8.096 3.526 -30.615 1.00 82.94 165 LEU A CA 1
ATOM 1258 C C . LEU A 1 165 ? 9.591 3.809 -30.834 1.00 82.94 165 LEU A C 1
ATOM 1260 O O . LEU A 1 165 ? 10.033 3.919 -31.975 1.00 82.94 165 LEU A O 1
ATOM 1264 N N . VAL A 1 166 ? 10.385 3.881 -29.760 1.00 82.06 166 VAL A N 1
ATOM 1265 C CA . VAL A 1 166 ? 11.847 4.071 -29.840 1.00 82.06 166 VAL A CA 1
ATOM 1266 C C . VAL A 1 166 ? 12.514 2.941 -30.629 1.00 82.06 166 VAL A C 1
ATOM 1268 O O . VAL A 1 166 ? 13.400 3.202 -31.445 1.00 82.06 166 VAL A O 1
ATOM 1271 N N . PHE A 1 167 ? 12.072 1.699 -30.412 1.00 82.31 167 PHE A N 1
ATOM 1272 C CA . PHE A 1 167 ? 12.547 0.538 -31.166 1.00 82.31 167 PHE A CA 1
ATOM 1273 C C . PHE A 1 167 ? 12.129 0.600 -32.641 1.00 82.31 167 PHE A C 1
ATOM 1275 O O . PHE A 1 167 ? 12.965 0.367 -33.510 1.00 82.31 167 PHE A O 1
ATOM 1282 N N . ALA A 1 168 ? 10.877 0.966 -32.935 1.00 84.00 168 ALA A N 1
ATOM 1283 C CA . ALA A 1 168 ? 10.372 1.083 -34.304 1.00 84.00 168 ALA A CA 1
ATOM 1284 C C . ALA A 1 168 ? 11.088 2.177 -35.116 1.00 84.00 168 ALA A 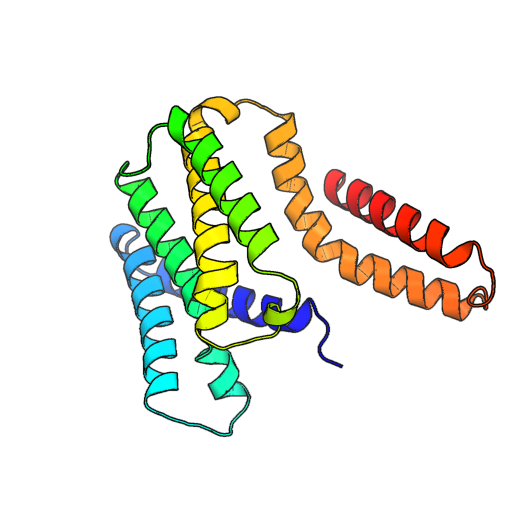C 1
ATOM 1286 O O . ALA A 1 168 ? 11.333 2.000 -36.305 1.00 84.00 168 ALA A O 1
ATOM 1287 N N . LEU A 1 169 ? 11.463 3.286 -34.471 1.00 85.25 169 LEU A N 1
ATOM 1288 C CA . LEU A 1 169 ? 12.196 4.393 -35.096 1.00 85.25 169 LEU A CA 1
ATOM 1289 C C . LEU A 1 169 ? 13.717 4.159 -35.168 1.00 85.25 169 LEU A C 1
ATOM 1291 O O . LEU A 1 169 ? 14.440 5.011 -35.678 1.00 85.25 169 LEU A O 1
ATOM 1295 N N . GLY A 1 170 ? 14.230 3.040 -34.640 1.00 82.38 170 GLY A N 1
ATOM 1296 C CA . GLY A 1 170 ? 15.663 2.724 -34.653 1.00 82.38 170 GLY A CA 1
ATOM 1297 C C . GLY A 1 170 ? 16.526 3.635 -33.769 1.00 82.38 170 GLY A C 1
ATOM 1298 O O . GLY A 1 170 ? 17.751 3.624 -33.880 1.00 82.38 170 GLY A O 1
ATOM 1299 N N . LEU A 1 171 ? 15.918 4.404 -32.861 1.00 79.50 171 LEU A N 1
ATOM 1300 C CA . LEU A 1 171 ? 16.601 5.419 -32.048 1.00 79.50 171 LEU A CA 1
ATOM 1301 C C . LEU A 1 171 ? 17.344 4.836 -30.830 1.00 79.50 171 LEU A C 1
ATOM 1303 O O . LEU A 1 171 ? 17.967 5.569 -30.068 1.00 79.50 171 LEU A O 1
ATOM 1307 N N . GLN A 1 172 ? 17.315 3.517 -30.648 1.00 74.56 172 GLN A N 1
ATOM 1308 C CA . GLN A 1 172 ? 17.865 2.800 -29.490 1.00 74.56 172 GLN A CA 1
ATOM 1309 C C . GLN A 1 172 ? 19.350 3.074 -29.176 1.00 74.56 172 GLN A C 1
ATOM 1311 O O . GLN A 1 172 ? 19.762 2.911 -28.031 1.00 74.56 172 GLN A O 1
ATOM 1316 N N . ASN A 1 173 ? 20.147 3.504 -30.159 1.00 72.62 173 ASN A N 1
ATOM 1317 C CA . ASN A 1 173 ? 21.596 3.688 -30.007 1.00 72.62 173 ASN A CA 1
ATOM 1318 C C . ASN A 1 173 ? 22.019 5.121 -29.627 1.00 72.62 173 ASN A C 1
ATOM 1320 O O . ASN A 1 173 ? 23.199 5.360 -29.370 1.00 72.62 173 ASN A O 1
ATOM 1324 N N . TYR A 1 174 ? 21.097 6.089 -29.595 1.00 76.81 174 TYR A N 1
ATOM 1325 C CA . TYR A 1 174 ? 21.437 7.473 -29.256 1.00 76.81 174 TYR A CA 1
ATOM 1326 C C . TYR A 1 174 ? 21.517 7.673 -27.737 1.00 76.81 174 TYR A C 1
ATOM 1328 O O . TYR A 1 174 ? 20.575 7.375 -27.004 1.00 76.81 174 TYR A O 1
ATOM 1336 N N . GLN A 1 175 ? 22.617 8.265 -27.260 1.00 71.75 175 GLN A N 1
ATOM 1337 C CA . GLN A 1 175 ? 22.895 8.424 -25.824 1.00 71.75 175 GLN A CA 1
ATOM 1338 C C . GLN A 1 175 ? 21.884 9.299 -25.059 1.00 71.75 175 GLN A C 1
ATOM 1340 O O . GLN A 1 175 ? 21.769 9.171 -23.844 1.00 71.75 175 GLN A O 1
ATOM 1345 N N . PHE A 1 176 ? 21.127 10.156 -25.750 1.00 70.69 176 PHE A N 1
ATOM 1346 C CA . PHE A 1 176 ? 20.122 11.045 -25.145 1.00 70.69 176 PHE A CA 1
ATOM 1347 C C . PHE A 1 176 ? 18.723 10.420 -25.039 1.00 70.69 176 PHE A C 1
ATOM 1349 O O . PHE A 1 176 ? 17.841 10.958 -24.373 1.00 70.69 176 PHE A O 1
ATOM 1356 N N . VAL A 1 177 ? 18.491 9.279 -25.691 1.00 69.56 177 VAL A N 1
ATOM 1357 C CA . VAL A 1 177 ? 17.177 8.623 -25.712 1.00 69.56 177 VAL A CA 1
ATOM 1358 C C . VAL A 1 177 ? 16.750 8.103 -24.335 1.00 69.56 177 VAL A C 1
ATOM 1360 O O . VAL A 1 177 ? 15.583 8.292 -24.004 1.00 69.56 177 VAL A O 1
ATOM 1363 N N . PRO A 1 178 ? 17.627 7.546 -23.476 1.00 67.94 178 PRO A N 1
ATOM 1364 C CA . PRO A 1 178 ? 17.237 7.124 -22.129 1.00 67.94 178 PRO A CA 1
ATOM 1365 C C . PRO A 1 178 ? 16.771 8.278 -21.230 1.00 67.94 178 PRO A C 1
ATOM 1367 O O . PRO A 1 178 ? 15.796 8.132 -20.497 1.00 67.94 178 PRO A O 1
ATOM 1370 N N . SER A 1 179 ? 17.423 9.442 -21.292 1.00 70.56 179 SER A N 1
ATOM 1371 C CA . SER A 1 179 ? 17.051 10.613 -20.487 1.00 70.56 179 SER A CA 1
ATOM 1372 C C . SER A 1 179 ? 15.752 11.252 -20.981 1.00 70.56 179 SER A C 1
ATOM 1374 O O . SER A 1 179 ? 14.875 11.551 -20.171 1.00 70.56 179 SER A O 1
ATOM 1376 N N . ILE A 1 180 ? 15.569 11.370 -22.300 1.00 70.69 180 ILE A N 1
ATOM 1377 C CA . ILE A 1 180 ? 14.297 11.807 -22.899 1.00 70.69 180 ILE A CA 1
ATOM 1378 C C . ILE A 1 180 ? 13.175 10.819 -22.561 1.00 70.69 180 ILE A C 1
ATOM 1380 O O . ILE A 1 180 ? 12.065 11.241 -22.258 1.00 70.69 180 ILE A O 1
ATOM 1384 N N . PHE A 1 181 ? 13.461 9.516 -22.545 1.00 69.31 181 PHE A N 1
ATOM 1385 C CA . PHE A 1 181 ? 12.499 8.471 -22.201 1.00 69.31 181 PHE A CA 1
ATOM 1386 C C . PHE A 1 181 ? 11.999 8.583 -20.757 1.00 69.31 181 PHE A C 1
ATOM 1388 O O . PHE A 1 181 ? 10.795 8.510 -20.515 1.00 69.31 181 PHE A O 1
ATOM 1395 N N . VAL A 1 182 ? 12.905 8.803 -19.798 1.00 68.94 182 VAL A N 1
ATOM 1396 C CA . VAL A 1 182 ? 12.549 8.985 -18.382 1.00 68.94 182 VAL A CA 1
ATOM 1397 C C . VAL A 1 182 ? 11.718 10.253 -18.189 1.00 68.94 182 VAL A C 1
ATOM 1399 O O . VAL A 1 182 ? 10.670 10.203 -17.548 1.00 68.94 182 VAL A O 1
ATOM 1402 N N . VAL A 1 183 ? 12.137 11.374 -18.783 1.00 72.75 183 VAL A N 1
ATOM 1403 C CA . VAL A 1 183 ? 11.430 12.656 -18.650 1.00 72.75 183 VAL A CA 1
ATOM 1404 C C . VAL A 1 183 ? 10.065 12.608 -19.338 1.00 72.75 183 VAL A C 1
ATOM 1406 O O . VAL A 1 183 ? 9.064 12.972 -18.727 1.00 72.75 183 VAL A O 1
ATOM 1409 N N . ALA A 1 184 ? 9.987 12.108 -20.573 1.00 70.75 184 ALA A N 1
ATOM 1410 C CA . ALA A 1 184 ? 8.735 12.005 -21.320 1.00 70.75 184 ALA A CA 1
ATOM 1411 C C . ALA A 1 184 ? 7.768 10.991 -20.695 1.00 70.75 184 ALA A C 1
ATOM 1413 O O . ALA A 1 184 ? 6.568 11.246 -20.650 1.00 70.75 184 ALA A O 1
ATOM 1414 N N . GLY A 1 185 ? 8.272 9.871 -20.170 1.00 68.31 185 GLY A N 1
ATOM 1415 C CA . GLY A 1 185 ? 7.463 8.896 -19.442 1.00 68.31 185 GLY A CA 1
ATOM 1416 C C . GLY A 1 185 ? 6.883 9.472 -18.149 1.00 68.31 185 GLY A C 1
ATOM 1417 O O . GLY A 1 185 ? 5.692 9.317 -17.884 1.00 68.31 185 GLY A O 1
ATOM 1418 N N . PHE A 1 186 ? 7.695 10.195 -17.372 1.00 68.62 186 PHE A N 1
ATOM 1419 C CA . PHE A 1 186 ? 7.254 10.826 -16.128 1.00 68.62 186 PHE A CA 1
ATOM 1420 C C . PHE A 1 186 ? 6.242 11.949 -16.388 1.00 68.62 186 PHE A C 1
ATOM 1422 O O . PHE A 1 186 ? 5.143 11.923 -15.842 1.00 68.62 186 PHE A O 1
ATOM 1429 N N . VAL A 1 187 ? 6.563 12.886 -17.287 1.00 72.94 187 VAL A N 1
ATOM 1430 C CA . VAL A 1 187 ? 5.678 14.008 -17.642 1.00 72.94 187 VAL A CA 1
ATOM 1431 C C . VAL A 1 187 ? 4.406 13.510 -18.327 1.00 72.94 187 VAL A C 1
ATOM 1433 O O . VAL A 1 187 ? 3.317 13.939 -17.964 1.00 72.94 187 VAL A O 1
ATOM 1436 N N . GLY A 1 188 ? 4.518 12.575 -19.272 1.00 69.00 188 GLY A N 1
ATOM 1437 C CA . GLY A 1 188 ? 3.372 12.005 -19.978 1.00 69.00 188 GLY A CA 1
ATOM 1438 C C . GLY A 1 188 ? 2.422 11.275 -19.035 1.00 69.00 188 GLY A C 1
ATOM 1439 O O . GLY A 1 188 ? 1.221 11.526 -19.074 1.00 69.00 188 GLY A O 1
ATOM 1440 N N . SER A 1 189 ? 2.950 10.440 -18.133 1.00 66.12 189 SER A N 1
ATOM 1441 C CA . SER A 1 189 ? 2.122 9.764 -17.128 1.00 66.12 189 SER A CA 1
ATOM 1442 C C . SER A 1 189 ? 1.460 10.752 -16.164 1.00 66.12 189 SER A C 1
ATOM 1444 O O . SER A 1 189 ? 0.267 10.619 -15.913 1.00 66.12 189 SER A O 1
ATOM 1446 N N . ALA A 1 190 ? 2.173 11.787 -15.705 1.00 69.44 190 ALA A N 1
ATOM 1447 C CA . ALA A 1 190 ? 1.623 12.819 -14.828 1.00 69.44 190 ALA A CA 1
ATOM 1448 C C . ALA A 1 190 ? 0.516 13.644 -15.504 1.00 69.44 190 ALA A C 1
ATOM 1450 O O . ALA A 1 190 ? -0.530 13.864 -14.903 1.00 69.44 190 ALA A O 1
ATOM 1451 N N . VAL A 1 191 ? 0.709 14.067 -16.758 1.00 72.19 191 VAL A N 1
ATOM 1452 C CA . VAL A 1 191 ? -0.300 14.824 -17.519 1.00 72.19 191 VAL A CA 1
ATOM 1453 C C . VAL A 1 191 ? -1.530 13.963 -17.794 1.00 72.19 191 VAL A C 1
ATOM 1455 O O . VAL A 1 191 ? -2.642 14.402 -17.521 1.00 72.19 191 VAL A O 1
ATOM 1458 N N . ILE A 1 192 ? -1.345 12.726 -18.272 1.00 69.56 192 ILE A N 1
ATOM 1459 C CA . ILE A 1 192 ? -2.457 11.793 -18.509 1.00 69.56 192 ILE A CA 1
ATOM 1460 C C . ILE A 1 192 ? -3.216 11.538 -17.207 1.00 69.56 192 ILE A C 1
ATOM 1462 O O . ILE A 1 192 ? -4.438 11.582 -17.202 1.00 69.56 192 ILE A O 1
ATOM 1466 N N . GLY A 1 193 ? -2.509 11.321 -16.099 1.00 64.62 193 GLY A N 1
ATOM 1467 C CA . GLY A 1 193 ? -3.138 11.054 -14.813 1.00 64.62 193 GLY A CA 1
ATOM 1468 C C . GLY A 1 193 ? -3.864 12.246 -14.190 1.00 64.62 193 GLY A C 1
ATOM 1469 O O . GLY A 1 193 ? -4.808 12.031 -13.445 1.00 64.62 193 GLY A O 1
ATOM 1470 N N . ILE A 1 194 ? -3.453 13.484 -14.485 1.00 70.69 194 ILE A N 1
ATOM 1471 C CA . ILE A 1 194 ? -4.150 14.704 -14.034 1.00 70.69 194 ILE A CA 1
ATOM 1472 C C . ILE A 1 194 ? -5.367 15.017 -14.923 1.00 70.69 194 ILE A C 1
ATOM 1474 O O . ILE A 1 194 ? -6.335 15.605 -14.444 1.00 70.69 194 ILE A O 1
ATOM 1478 N N . CYS A 1 195 ? -5.313 14.669 -16.212 1.00 65.12 195 CYS A N 1
ATOM 1479 C CA . CYS A 1 195 ? -6.372 14.961 -17.183 1.00 65.12 195 CYS A CA 1
ATOM 1480 C C . CYS A 1 195 ? -7.436 13.857 -17.333 1.00 65.12 195 CYS A C 1
ATOM 1482 O O . CYS A 1 195 ? -8.462 14.129 -17.957 1.00 65.12 195 CYS A O 1
ATOM 1484 N N . ALA A 1 196 ? -7.179 12.642 -16.837 1.00 57.72 196 ALA A N 1
ATOM 1485 C CA . ALA A 1 196 ? -8.102 11.500 -16.854 1.00 57.72 196 ALA A CA 1
ATOM 1486 C C . ALA A 1 196 ? -9.022 11.494 -15.628 1.00 57.72 196 ALA A C 1
ATOM 1488 O O . ALA A 1 196 ? -10.234 11.252 -15.823 1.00 57.72 196 ALA A O 1
#